Protein AF-A0A8H6ZXL5-F1 (afdb_monomer)

pLDDT: mean 72.84, std 19.52, range [31.47, 96.06]

Structure (mmCIF, N/CA/C/O backbone):
data_AF-A0A8H6ZXL5-F1
#
_entry.id   AF-A0A8H6ZXL5-F1
#
loop_
_atom_site.group_PDB
_atom_site.id
_atom_site.type_symbol
_atom_site.label_atom_id
_atom_site.label_alt_id
_atom_site.label_comp_id
_atom_site.label_asym_id
_atom_site.label_entity_id
_atom_site.label_seq_id
_atom_site.pdbx_PDB_ins_code
_atom_site.Cartn_x
_atom_site.Cartn_y
_atom_site.Cartn_z
_atom_site.occupancy
_atom_site.B_iso_or_equiv
_atom_site.auth_seq_id
_atom_site.auth_comp_id
_atom_site.auth_asym_id
_atom_site.auth_atom_id
_atom_site.pdbx_PDB_model_num
ATOM 1 N N . MET A 1 1 ? 54.890 25.785 -6.953 1.00 38.31 1 MET A N 1
ATOM 2 C CA . MET A 1 1 ? 54.583 27.233 -6.996 1.00 38.31 1 MET A CA 1
ATOM 3 C C . MET A 1 1 ? 53.398 27.441 -7.938 1.00 38.31 1 MET A C 1
ATOM 5 O O . MET A 1 1 ? 53.469 26.880 -9.020 1.00 38.31 1 MET A O 1
ATOM 9 N N . PRO A 1 2 ? 52.383 28.264 -7.634 1.00 56.03 2 PRO A N 1
ATOM 10 C CA . PRO A 1 2 ? 51.535 28.280 -6.444 1.00 56.03 2 PRO A CA 1
ATOM 11 C C . PRO A 1 2 ? 50.025 28.160 -6.773 1.00 56.03 2 PRO A C 1
ATOM 13 O O . PRO A 1 2 ? 49.570 28.415 -7.884 1.00 56.03 2 PRO A O 1
ATOM 16 N N . PHE A 1 3 ? 49.272 27.809 -5.730 1.00 49.06 3 PHE A N 1
ATOM 17 C CA . PHE A 1 3 ? 47.829 27.969 -5.541 1.00 49.06 3 PHE A CA 1
ATOM 18 C C . PHE A 1 3 ? 47.270 29.309 -6.043 1.00 49.06 3 PHE A C 1
ATOM 20 O O . PHE A 1 3 ? 47.844 30.352 -5.730 1.00 49.06 3 PHE A O 1
ATOM 27 N N . ARG A 1 4 ? 46.061 29.295 -6.627 1.00 57.34 4 ARG A N 1
ATOM 28 C CA . ARG A 1 4 ? 45.082 30.385 -6.461 1.00 57.34 4 ARG A CA 1
ATOM 29 C C . ARG A 1 4 ? 43.656 29.843 -6.360 1.00 57.34 4 ARG A C 1
ATOM 31 O O . ARG A 1 4 ? 43.057 29.426 -7.342 1.00 57.34 4 ARG A O 1
ATOM 38 N N . GLN A 1 5 ? 43.151 29.873 -5.131 1.00 53.84 5 GLN A N 1
ATOM 39 C CA . GLN A 1 5 ? 41.730 29.911 -4.805 1.00 53.84 5 GLN A CA 1
ATOM 40 C C . GLN A 1 5 ? 41.106 31.186 -5.383 1.00 53.84 5 GLN A C 1
ATOM 42 O O . GLN A 1 5 ? 41.742 32.242 -5.376 1.00 53.84 5 GLN A O 1
ATOM 47 N N . VAL A 1 6 ? 39.844 31.104 -5.797 1.00 61.59 6 VAL A N 1
ATOM 48 C CA . VAL A 1 6 ? 38.976 32.274 -5.948 1.00 61.59 6 VAL A CA 1
ATOM 49 C C . VAL A 1 6 ? 37.793 32.076 -5.011 1.00 61.59 6 VAL A C 1
ATOM 51 O O . VAL A 1 6 ? 36.913 31.256 -5.253 1.00 61.59 6 VAL A O 1
ATOM 54 N N . LEU A 1 7 ? 37.835 32.808 -3.902 1.00 50.62 7 LEU A N 1
ATOM 55 C CA . LEU A 1 7 ? 36.700 33.081 -3.033 1.00 50.62 7 LEU A CA 1
ATOM 56 C C . LEU A 1 7 ? 35.912 34.238 -3.649 1.00 50.62 7 LEU A C 1
ATOM 58 O O . LEU A 1 7 ? 36.504 35.276 -3.941 1.00 50.62 7 LEU A O 1
ATOM 62 N N . GLN A 1 8 ? 34.594 34.097 -3.771 1.00 56.28 8 GLN A N 1
ATOM 63 C CA . GLN A 1 8 ? 33.698 35.251 -3.772 1.00 56.28 8 GLN A CA 1
ATOM 64 C C . GLN A 1 8 ? 32.527 35.011 -2.819 1.00 56.28 8 GLN A C 1
ATOM 66 O O . GLN A 1 8 ? 31.609 34.234 -3.061 1.00 56.28 8 GLN A O 1
ATOM 71 N N . THR A 1 9 ? 32.651 35.709 -1.700 1.00 46.16 9 THR A N 1
ATOM 72 C CA . THR A 1 9 ? 31.644 36.171 -0.755 1.00 46.16 9 THR A CA 1
ATOM 73 C C . THR A 1 9 ? 30.684 37.145 -1.431 1.00 46.16 9 THR A C 1
ATOM 75 O O . THR A 1 9 ? 31.153 38.097 -2.048 1.00 46.16 9 THR A O 1
ATOM 78 N N . ILE A 1 10 ? 29.372 37.007 -1.204 1.00 59.38 10 ILE A N 1
ATOM 79 C CA . ILE A 1 10 ? 28.472 38.167 -1.110 1.00 59.38 10 ILE A CA 1
ATOM 80 C C . ILE A 1 10 ? 27.509 37.976 0.066 1.00 59.38 10 ILE A C 1
ATOM 82 O O . ILE A 1 10 ? 26.896 36.931 0.267 1.00 59.38 10 ILE A O 1
ATOM 86 N N . SER A 1 11 ? 27.468 39.044 0.846 1.00 47.69 11 SER A N 1
ATOM 87 C CA . SER A 1 11 ? 26.760 39.339 2.078 1.00 47.69 11 SER A CA 1
ATOM 88 C C . SER A 1 11 ? 25.237 39.476 1.923 1.00 47.69 11 SER A C 1
ATOM 90 O O . SER A 1 11 ? 24.763 40.090 0.976 1.00 47.69 11 SER A O 1
ATOM 92 N N . GLY A 1 12 ? 24.501 39.023 2.942 1.00 40.34 12 GLY A N 1
ATOM 93 C CA . GLY A 1 12 ? 23.778 39.911 3.868 1.00 40.34 12 GLY A CA 1
ATOM 94 C C . GLY A 1 12 ? 22.499 40.634 3.416 1.00 40.34 12 GLY A C 1
ATOM 95 O O . GLY A 1 12 ? 22.572 41.712 2.843 1.00 40.34 12 GLY A O 1
ATOM 96 N N . LEU A 1 13 ? 21.354 40.133 3.897 1.00 48.53 13 LEU A N 1
ATOM 97 C CA . LEU A 1 13 ? 20.137 40.863 4.313 1.00 48.53 13 LEU A CA 1
ATOM 98 C C . LEU A 1 13 ? 19.591 40.046 5.512 1.00 48.53 13 LEU A C 1
ATOM 100 O O . LEU A 1 13 ? 19.310 38.869 5.333 1.00 48.53 13 LEU A O 1
ATOM 104 N N . SER A 1 14 ? 19.677 40.420 6.794 1.00 45.41 14 SER A N 1
ATOM 105 C CA . SER A 1 14 ? 19.289 41.618 7.562 1.00 45.41 14 SER A CA 1
ATOM 106 C C . SER A 1 14 ? 17.777 41.743 7.835 1.00 45.41 14 SER A C 1
ATOM 108 O O . SER A 1 14 ? 17.039 42.112 6.929 1.00 45.41 14 SER A O 1
ATOM 110 N N . VAL A 1 15 ? 17.422 41.549 9.130 1.00 42.97 15 VAL A N 1
ATOM 111 C 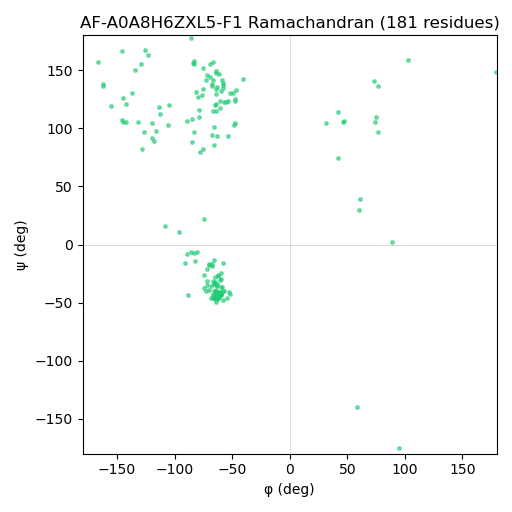CA . VAL A 1 15 ? 16.316 42.176 9.918 1.00 42.97 15 VAL A CA 1
ATOM 112 C C . VAL A 1 15 ? 14.898 41.636 9.629 1.00 42.97 15 VAL A C 1
ATOM 114 O O . VAL A 1 15 ? 14.537 41.463 8.479 1.00 42.97 15 VAL A O 1
ATOM 117 N N . SER A 1 16 ? 13.985 41.346 10.567 1.00 40.06 16 SER A N 1
ATOM 118 C CA . SER A 1 16 ? 13.886 41.381 12.042 1.00 40.06 16 SER A CA 1
ATOM 119 C C . SER A 1 16 ? 12.701 40.474 12.440 1.00 40.06 16 SER A C 1
ATOM 121 O O . SER A 1 16 ? 11.742 40.363 11.689 1.00 40.06 16 SER A O 1
ATOM 123 N N . ALA A 1 17 ? 12.811 39.662 13.493 1.00 44.50 17 ALA A N 1
ATOM 124 C CA . ALA A 1 17 ? 12.162 39.853 14.799 1.00 44.50 17 ALA A CA 1
ATOM 125 C C . ALA A 1 17 ? 10.669 40.233 14.767 1.00 44.50 17 ALA A C 1
ATOM 127 O O . ALA A 1 17 ? 10.346 41.403 14.619 1.00 44.50 17 ALA A O 1
ATOM 128 N N . GLU A 1 18 ? 9.798 39.275 15.099 1.00 44.22 18 GLU A N 1
ATOM 129 C CA . GLU A 1 18 ? 8.574 39.555 15.852 1.00 44.22 18 GLU A CA 1
ATOM 130 C C . GLU A 1 18 ? 8.259 38.390 16.798 1.00 44.22 18 GLU A C 1
ATOM 132 O O . GLU A 1 18 ? 8.259 37.211 16.449 1.00 44.22 18 GLU A O 1
ATOM 137 N N . LYS A 1 19 ? 8.108 38.776 18.059 1.00 46.97 19 LYS A N 1
ATOM 138 C CA . LYS A 1 19 ? 7.982 37.975 19.266 1.00 46.97 19 LYS A CA 1
ATOM 139 C C . LYS A 1 19 ? 6.573 38.227 19.775 1.00 46.97 19 LYS A C 1
ATOM 141 O O . LYS A 1 19 ? 6.289 39.359 20.144 1.00 46.97 19 LYS A O 1
ATOM 146 N N . CYS A 1 20 ? 5.734 37.200 19.859 1.00 31.47 20 CYS A N 1
ATOM 147 C CA . CYS A 1 20 ? 4.466 37.284 20.579 1.00 31.47 20 CYS A CA 1
ATOM 148 C C . CYS A 1 20 ? 4.133 35.947 21.249 1.00 31.47 20 CYS A C 1
ATOM 150 O O . CYS A 1 20 ? 3.741 34.978 20.611 1.00 31.47 20 CYS A O 1
ATOM 152 N N . ALA A 1 21 ? 4.279 35.942 22.566 1.00 41.59 21 ALA A N 1
ATOM 153 C CA . ALA A 1 21 ? 3.528 35.147 23.530 1.00 41.59 21 ALA A CA 1
ATOM 154 C C . ALA A 1 21 ? 3.395 36.033 24.786 1.00 41.59 21 ALA A C 1
ATOM 156 O O . ALA A 1 21 ? 4.211 36.952 24.936 1.00 41.59 21 ALA A O 1
ATOM 157 N N . PRO A 1 22 ? 2.533 35.732 25.771 1.00 61.41 22 PRO A N 1
ATOM 158 C CA . PRO A 1 22 ? 1.207 35.101 25.758 1.00 61.41 22 PRO A CA 1
ATOM 159 C C . PRO A 1 22 ? 0.154 35.989 26.488 1.00 61.41 22 PRO A C 1
ATOM 161 O O . PRO A 1 22 ? 0.513 36.935 27.185 1.00 61.41 22 PRO A O 1
ATOM 164 N N . SER A 1 23 ? -1.147 35.708 26.355 1.00 39.62 23 SER A N 1
ATOM 165 C CA . SER A 1 23 ? -2.248 36.229 27.212 1.00 39.62 23 SER A CA 1
ATOM 166 C C . SER A 1 23 ? -3.582 35.668 26.705 1.00 39.62 23 SER A C 1
ATOM 168 O O . SER A 1 23 ? -3.721 35.511 25.500 1.00 39.62 23 SER A O 1
ATOM 170 N N . ASN A 1 24 ? -4.640 35.398 27.465 1.00 46.41 24 ASN A N 1
ATOM 171 C CA . ASN A 1 24 ? -4.913 35.284 28.895 1.00 46.41 24 ASN A CA 1
ATOM 172 C C . ASN A 1 24 ? -6.246 34.513 28.985 1.00 46.41 24 ASN A C 1
ATOM 174 O O . ASN A 1 24 ? -7.167 34.774 28.216 1.00 46.41 24 ASN A O 1
ATOM 178 N N . GLU A 1 25 ? -6.308 33.553 29.900 1.00 40.59 25 GLU A N 1
ATOM 179 C CA . GLU A 1 25 ? -7.358 33.413 30.915 1.00 40.59 25 GLU A CA 1
ATOM 180 C C . GLU A 1 25 ? -8.784 33.898 30.565 1.00 40.59 25 GLU A C 1
ATOM 182 O O . GLU A 1 25 ? -9.104 35.082 30.651 1.00 40.59 25 GLU A O 1
ATOM 187 N N . ALA A 1 26 ? -9.684 32.948 30.295 1.00 43.75 26 ALA A N 1
ATOM 188 C CA . ALA A 1 26 ? -11.124 33.143 30.447 1.00 43.75 26 ALA A CA 1
ATOM 189 C C . ALA A 1 26 ? -11.656 32.131 31.470 1.00 43.75 26 ALA A C 1
ATOM 191 O O . ALA A 1 26 ? -12.009 30.995 31.155 1.00 43.75 26 ALA A O 1
ATOM 192 N N . ARG A 1 27 ? -11.663 32.589 32.725 1.00 45.81 27 ARG A N 1
ATOM 193 C CA . ARG A 1 27 ? -12.505 32.102 33.820 1.00 45.81 27 ARG A CA 1
ATOM 194 C C . ARG A 1 27 ? -13.967 32.083 33.378 1.00 45.81 27 ARG A C 1
ATOM 196 O O . ARG A 1 27 ? -14.472 33.116 32.958 1.00 45.81 27 ARG A O 1
ATOM 203 N N . ASN A 1 28 ? -14.656 30.970 33.599 1.00 52.84 28 ASN A N 1
ATOM 204 C CA . ASN A 1 28 ? -16.100 30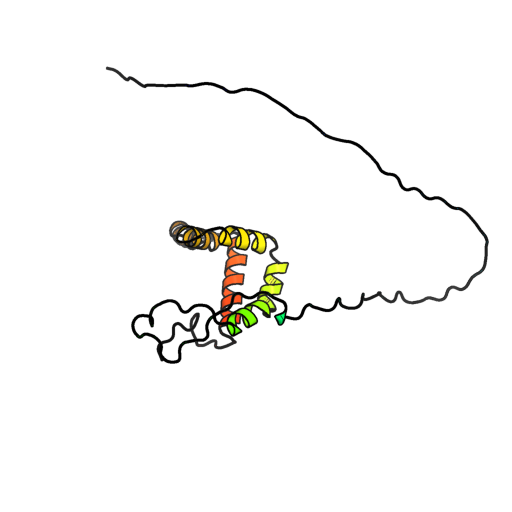.969 33.827 1.00 52.84 28 ASN A CA 1
ATOM 205 C C . ASN A 1 28 ? -16.378 30.177 35.111 1.00 52.84 28 ASN A C 1
ATOM 207 O O . ASN A 1 28 ? -16.691 28.991 35.082 1.00 52.84 28 ASN A O 1
ATOM 211 N N . GLU A 1 29 ? -16.224 30.862 36.245 1.00 42.47 29 GLU A N 1
ATOM 212 C CA . GLU A 1 29 ? -16.896 30.521 37.498 1.00 42.47 29 GLU A CA 1
ATOM 213 C C . GLU A 1 29 ? -18.339 31.035 37.404 1.00 42.47 29 GLU A C 1
ATOM 215 O O . GLU A 1 29 ? -18.568 32.242 37.324 1.00 42.47 29 GLU A O 1
ATOM 220 N N . ILE A 1 30 ? -19.322 30.133 37.428 1.00 49.59 30 ILE A N 1
ATOM 221 C CA . ILE A 1 30 ? -20.695 30.478 37.809 1.00 49.59 30 ILE A CA 1
ATOM 222 C C . ILE A 1 30 ? -21.008 29.698 39.077 1.00 49.59 30 ILE A C 1
ATOM 224 O O . ILE A 1 30 ? -21.370 28.524 39.056 1.00 49.59 30 ILE A O 1
ATOM 228 N N . THR A 1 31 ? -20.852 30.392 40.195 1.00 42.53 31 THR A N 1
ATOM 229 C CA . THR A 1 31 ? -21.354 30.006 41.507 1.00 42.53 31 THR A CA 1
ATOM 230 C C . THR A 1 31 ? -22.843 30.351 41.578 1.00 42.53 31 THR A C 1
ATOM 232 O O . THR A 1 31 ? -23.213 31.510 41.385 1.00 42.53 31 THR A O 1
ATOM 235 N N . ARG A 1 32 ? -23.711 29.393 41.929 1.00 51.66 32 ARG A N 1
ATOM 236 C CA . ARG A 1 32 ? -24.986 29.699 42.601 1.00 51.66 32 ARG A CA 1
ATOM 237 C C . ARG A 1 32 ? -25.301 28.632 43.651 1.00 51.66 32 ARG A C 1
ATOM 239 O O . ARG A 1 32 ? -25.367 27.448 43.347 1.00 51.66 32 ARG A O 1
ATOM 246 N N . LEU A 1 33 ? -25.432 29.111 44.884 1.00 46.03 33 LEU A N 1
ATOM 247 C CA . LEU A 1 33 ? -25.646 28.396 46.142 1.00 46.03 33 LEU A CA 1
ATOM 248 C C . LEU A 1 33 ? -27.128 28.050 46.407 1.00 46.03 33 LEU A C 1
ATOM 250 O O . LEU A 1 33 ? -28.013 28.770 45.947 1.00 46.03 33 LEU A O 1
ATOM 254 N N . GLU A 1 34 ? -27.295 27.028 47.265 1.00 46.53 34 GLU A N 1
ATOM 255 C CA . GLU A 1 34 ? -28.426 26.698 48.171 1.00 46.53 34 GLU A CA 1
ATOM 256 C C . GLU A 1 34 ? -29.730 26.140 47.542 1.00 46.53 34 GLU A C 1
ATOM 258 O O . GLU A 1 34 ? -30.168 26.591 46.496 1.00 46.53 34 GLU A O 1
ATOM 263 N N . SER A 1 35 ? -30.441 25.153 48.117 1.00 36.38 35 SER A N 1
ATOM 264 C CA . SER A 1 35 ? -30.653 24.867 49.545 1.00 36.38 35 SER A CA 1
ATOM 265 C C . SER A 1 35 ? -31.262 23.464 49.822 1.00 36.38 35 SER A C 1
ATOM 267 O O . SER A 1 35 ? -31.991 22.933 48.991 1.00 36.38 35 SER A O 1
ATOM 269 N N . ALA A 1 36 ? -31.028 22.973 51.051 1.00 37.97 36 ALA A N 1
ATOM 270 C CA . ALA A 1 36 ? -31.897 22.149 51.924 1.00 37.97 36 ALA A CA 1
ATOM 271 C C . ALA A 1 36 ? -32.126 20.621 51.702 1.00 37.97 36 ALA A C 1
ATOM 273 O O . ALA A 1 36 ? -33.035 20.179 51.015 1.00 37.97 36 ALA A O 1
ATOM 274 N N . ALA A 1 37 ? -31.339 19.835 52.454 1.00 37.34 37 ALA A N 1
ATOM 275 C CA . ALA A 1 37 ? -31.722 18.858 53.500 1.00 37.34 37 ALA A CA 1
ATOM 276 C C . ALA A 1 37 ? -32.858 17.802 53.315 1.00 37.34 37 ALA A C 1
ATOM 278 O O . ALA A 1 37 ? -34.021 18.078 53.590 1.00 37.34 37 ALA A O 1
ATOM 279 N N . GLY A 1 38 ? -32.423 16.535 53.143 1.00 38.88 38 GLY A N 1
ATOM 280 C CA . GLY A 1 38 ? -32.824 15.334 53.926 1.00 38.88 38 GLY A CA 1
ATOM 281 C C . GLY A 1 38 ? -33.831 14.335 53.302 1.00 38.88 38 GLY A C 1
ATOM 282 O O . GLY A 1 38 ? -34.646 14.749 52.487 1.00 38.88 38 GLY A O 1
ATOM 283 N N . PRO A 1 39 ? -33.909 13.051 53.747 1.00 50.59 39 PRO A N 1
ATOM 284 C CA . PRO A 1 39 ? -32.875 12.139 54.270 1.00 50.59 39 PRO A CA 1
ATOM 285 C C . PRO A 1 39 ? -32.853 10.725 53.597 1.00 50.59 39 PRO A C 1
ATOM 287 O O . PRO A 1 39 ? -33.861 10.212 53.131 1.00 50.59 39 PRO A O 1
ATOM 290 N N . SER A 1 40 ? -31.681 10.072 53.640 1.00 44.19 40 SER A N 1
ATOM 291 C CA . SER A 1 40 ? -31.411 8.611 53.686 1.00 44.19 40 SER A CA 1
ATOM 292 C C . SER A 1 40 ? -32.210 7.604 52.827 1.00 44.19 40 SER A C 1
ATOM 294 O O . SER A 1 40 ? -33.325 7.218 53.173 1.00 44.19 40 SER A O 1
ATOM 296 N N . THR A 1 41 ? -31.527 6.959 51.871 1.00 43.25 41 THR A N 1
ATOM 297 C CA . THR A 1 41 ? -31.652 5.505 51.609 1.00 43.25 41 THR A CA 1
ATOM 298 C C . THR A 1 41 ? -30.361 4.987 50.946 1.00 43.25 41 THR A C 1
ATOM 300 O O . THR A 1 41 ? -30.018 5.477 49.872 1.00 43.25 41 THR A O 1
ATOM 303 N N . PRO A 1 42 ? -29.606 4.031 51.527 1.00 49.66 42 PRO A N 1
ATOM 304 C CA . PRO A 1 42 ? -28.482 3.409 50.834 1.00 49.66 42 PRO A CA 1
ATOM 305 C C . PRO A 1 42 ? -29.012 2.253 49.981 1.00 49.66 42 PRO A C 1
ATOM 307 O O . PRO A 1 42 ? -29.098 1.119 50.445 1.00 49.66 42 PRO A O 1
ATOM 310 N N . SER A 1 43 ? -29.404 2.542 48.740 1.00 38.84 43 SER A N 1
ATOM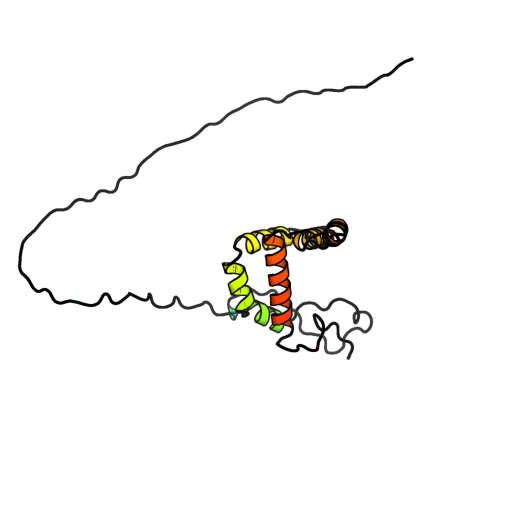 311 C CA . SER A 1 43 ? -29.686 1.499 47.752 1.00 38.84 43 SER A CA 1
ATOM 312 C C . SER A 1 43 ? -28.538 1.461 46.758 1.00 38.84 43 SER A C 1
ATOM 314 O O . SER A 1 43 ? -28.421 2.333 45.897 1.00 38.84 43 SER A O 1
ATOM 316 N N . ALA A 1 44 ? -27.677 0.457 46.929 1.00 51.69 44 ALA A N 1
ATOM 317 C CA . ALA A 1 44 ? -26.673 0.052 45.961 1.00 51.69 44 ALA A CA 1
ATOM 318 C C . ALA A 1 44 ? -27.339 -0.068 44.584 1.00 51.69 44 ALA A C 1
ATOM 320 O O . ALA A 1 44 ? -28.089 -1.006 44.327 1.00 51.69 44 ALA A O 1
ATOM 321 N N . THR A 1 45 ? -27.109 0.931 43.7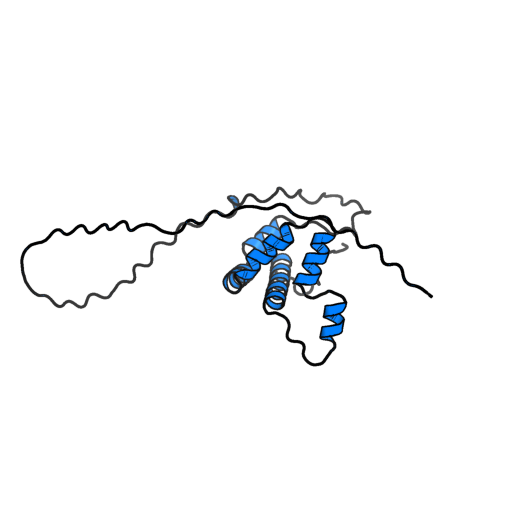40 1.00 40.56 45 THR A N 1
ATOM 322 C CA . THR A 1 45 ? -27.572 0.952 42.358 1.00 40.56 45 THR A CA 1
ATOM 323 C C . THR A 1 45 ? -26.317 0.871 41.523 1.00 40.56 45 THR A C 1
ATOM 325 O O . THR A 1 45 ? -25.445 1.733 41.605 1.00 40.56 45 THR A O 1
ATOM 328 N N . GLN A 1 46 ? -26.206 -0.262 40.846 1.00 44.78 46 GLN A N 1
ATOM 329 C CA . GLN A 1 46 ? -25.139 -0.615 39.934 1.00 44.78 46 GLN A CA 1
ATOM 330 C C . GLN A 1 46 ? -24.928 0.532 38.943 1.00 44.78 46 GLN A C 1
ATOM 332 O O . GLN A 1 46 ? -25.885 1.055 38.375 1.00 44.78 46 GLN A O 1
ATOM 337 N N . GLU A 1 47 ? -23.673 0.937 38.785 1.00 47.31 47 GLU A N 1
ATOM 338 C CA . GLU A 1 47 ? -23.236 1.834 37.726 1.00 47.31 47 GLU A CA 1
ATOM 339 C C . GLU A 1 47 ? -23.478 1.109 36.396 1.00 47.31 47 GLU A C 1
ATOM 341 O O . GLU A 1 47 ? -22.676 0.283 35.964 1.00 47.31 47 GLU A O 1
ATOM 346 N N . GLU A 1 48 ? -24.637 1.349 35.779 1.00 53.59 48 GLU A N 1
ATOM 347 C CA . GLU A 1 48 ? -24.847 1.032 34.372 1.00 53.59 48 GLU A CA 1
ATOM 348 C C . GLU A 1 48 ? -23.927 1.949 33.567 1.00 53.59 48 GLU A C 1
ATOM 350 O O . GLU A 1 48 ? -24.167 3.1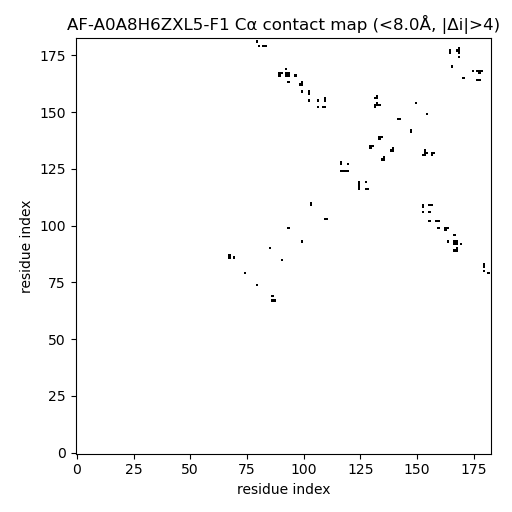46 33.391 1.00 53.59 48 GLU A O 1
ATOM 355 N N . GLU A 1 49 ? -22.818 1.359 33.137 1.00 58.19 49 GLU A N 1
ATOM 356 C CA . GLU A 1 49 ? -21.935 1.856 32.099 1.00 58.19 49 GLU A CA 1
ATOM 357 C C . GLU A 1 49 ? -22.790 2.280 30.896 1.00 58.19 49 GLU A C 1
ATOM 359 O O . GLU A 1 49 ? -23.353 1.462 30.170 1.00 58.19 49 GLU A O 1
ATOM 364 N N . ASN A 1 50 ? -22.942 3.593 30.733 1.00 51.41 50 ASN A N 1
ATOM 365 C CA . ASN A 1 50 ? -23.623 4.222 29.612 1.00 51.41 50 ASN A CA 1
ATOM 366 C C . ASN A 1 50 ? -22.806 3.944 28.341 1.00 51.41 50 ASN A C 1
ATOM 368 O O . ASN A 1 50 ? -21.923 4.719 27.965 1.00 51.41 50 ASN A O 1
ATOM 372 N N . VAL A 1 51 ? -23.059 2.794 27.713 1.00 59.94 51 VAL A N 1
ATOM 373 C CA . VAL A 1 51 ? -22.562 2.474 26.377 1.00 59.94 51 VAL A CA 1
ATOM 374 C C . VAL A 1 51 ? -23.285 3.415 25.425 1.00 59.94 51 VAL A C 1
ATOM 376 O O . VAL A 1 51 ? -24.410 3.152 25.011 1.00 59.94 51 VAL A O 1
ATOM 379 N N . ALA A 1 52 ? -22.651 4.548 25.130 1.00 66.12 52 ALA A N 1
ATOM 380 C CA . ALA A 1 52 ? -23.135 5.498 24.144 1.00 66.12 52 ALA A CA 1
ATOM 381 C C . ALA A 1 52 ? -23.527 4.747 22.862 1.00 66.12 52 ALA A C 1
ATOM 383 O O . ALA A 1 52 ? -22.705 4.016 22.299 1.00 66.12 52 ALA A O 1
ATOM 384 N N . ASP A 1 53 ? -24.779 4.922 22.428 1.00 69.00 53 ASP A N 1
ATOM 385 C CA . ASP A 1 53 ? -25.312 4.285 21.226 1.00 69.00 53 ASP A CA 1
ATOM 386 C C . ASP A 1 53 ? -24.319 4.431 20.063 1.00 69.00 53 ASP A C 1
ATOM 388 O O . ASP A 1 53 ? -23.790 5.531 19.831 1.00 69.00 53 ASP A O 1
ATOM 392 N N . PRO A 1 54 ? -24.024 3.346 19.319 1.00 74.88 54 PRO A N 1
ATOM 393 C CA . PRO A 1 54 ? -23.014 3.392 18.279 1.00 74.88 54 PRO A CA 1
ATOM 394 C C . PRO A 1 54 ? -23.428 4.424 17.233 1.00 74.88 54 PRO A C 1
ATOM 396 O O . PRO A 1 54 ? -24.455 4.287 16.565 1.00 74.88 54 PRO A O 1
ATOM 399 N N . LYS A 1 55 ? -22.604 5.468 17.082 1.00 79.94 55 LYS A N 1
ATOM 400 C CA . LYS A 1 55 ? -22.770 6.483 16.040 1.00 79.94 55 LYS A CA 1
ATOM 401 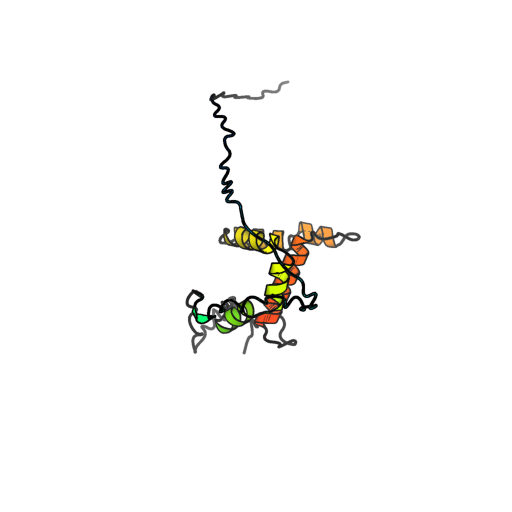C C . LYS A 1 55 ? -23.001 5.768 14.702 1.00 79.94 55 LYS A C 1
ATOM 403 O O . LYS A 1 55 ? -22.152 4.956 14.322 1.00 79.94 55 LYS A O 1
ATOM 408 N N . PRO A 1 56 ? -24.096 6.060 13.976 1.00 81.56 56 PRO A N 1
ATOM 409 C CA . PRO A 1 56 ? -24.401 5.359 12.740 1.00 81.56 56 PRO A CA 1
ATOM 410 C C . PRO A 1 56 ? -23.228 5.507 11.770 1.00 81.56 56 PRO A C 1
ATOM 412 O O . PRO A 1 56 ? -22.776 6.618 11.470 1.00 81.56 56 PRO A O 1
ATOM 415 N N . LEU A 1 57 ? -22.693 4.367 11.332 1.00 82.94 57 LEU A N 1
ATOM 416 C CA . LEU A 1 57 ? -21.582 4.331 10.393 1.00 82.94 57 LEU A CA 1
ATOM 417 C C . LEU A 1 57 ? -22.048 4.880 9.046 1.00 82.94 57 LEU A C 1
ATOM 419 O O . LEU A 1 57 ? -23.172 4.636 8.604 1.00 82.94 57 LEU A O 1
ATOM 423 N N . ARG A 1 58 ? -21.170 5.629 8.376 1.00 84.00 58 ARG A N 1
ATOM 424 C CA . ARG A 1 58 ? -21.447 6.080 7.013 1.00 84.00 58 ARG A CA 1
ATOM 425 C C . ARG A 1 58 ? -21.453 4.856 6.089 1.00 84.00 58 ARG A C 1
ATOM 427 O O . ARG A 1 58 ? -20.564 4.013 6.224 1.00 84.00 58 ARG A O 1
ATOM 434 N N . PRO A 1 59 ? -22.412 4.743 5.156 1.00 82.38 59 PRO A N 1
ATOM 435 C CA . PRO A 1 59 ? -22.428 3.634 4.212 1.00 82.38 59 PRO A CA 1
ATOM 436 C C . PRO A 1 59 ? -21.184 3.687 3.316 1.00 82.38 59 PRO A C 1
ATOM 438 O O . PRO A 1 59 ? -20.707 4.775 2.979 1.00 82.38 59 PRO A O 1
ATOM 441 N N . LEU A 1 60 ? -20.677 2.523 2.899 1.00 69.06 60 LEU A N 1
ATOM 442 C CA . LEU A 1 60 ? -19.485 2.423 2.042 1.00 69.06 60 LEU A CA 1
ATOM 443 C C . LEU A 1 60 ? -19.668 3.149 0.699 1.00 69.06 60 LEU A C 1
ATOM 445 O O . LEU A 1 60 ? -18.719 3.727 0.183 1.00 69.06 60 LEU A O 1
ATOM 449 N N . THR A 1 61 ? -20.904 3.222 0.196 1.00 72.50 61 THR A N 1
ATOM 450 C CA . THR A 1 61 ? -21.281 3.968 -1.018 1.00 72.50 61 THR A CA 1
ATOM 451 C C . THR A 1 61 ? -21.116 5.485 -0.895 1.00 72.50 61 THR A C 1
ATOM 453 O O . THR A 1 61 ? -21.167 6.187 -1.898 1.00 72.50 61 THR A O 1
ATOM 456 N N . SER A 1 62 ? -20.927 6.015 0.320 1.00 78.06 62 SER A N 1
ATOM 457 C CA . SER A 1 62 ? -20.664 7.445 0.533 1.00 78.06 62 SER A CA 1
ATOM 458 C C . SER A 1 62 ? -19.196 7.842 0.351 1.00 78.06 62 SER A C 1
ATOM 460 O O . SER A 1 62 ? -18.882 9.033 0.397 1.00 78.06 62 SER A O 1
ATOM 462 N N . LEU A 1 63 ? -18.295 6.873 0.169 1.00 75.19 63 LEU A N 1
ATOM 463 C CA . LEU A 1 63 ? -16.902 7.133 -0.180 1.00 75.19 63 LEU A CA 1
ATOM 464 C C . LEU A 1 63 ? -16.814 7.510 -1.663 1.00 75.19 63 LEU A C 1
ATOM 466 O O . LEU A 1 63 ? -17.325 6.805 -2.528 1.00 75.19 63 LEU A O 1
ATOM 470 N N . ASN A 1 64 ? -16.160 8.636 -1.949 1.00 77.44 64 ASN A N 1
ATOM 471 C CA . ASN A 1 64 ? -15.900 9.088 -3.313 1.00 77.44 64 ASN A CA 1
ATOM 472 C C . ASN A 1 64 ? -14.725 8.293 -3.895 1.00 77.44 64 ASN A C 1
ATOM 474 O O . ASN A 1 64 ? -13.581 8.752 -3.865 1.00 77.44 64 ASN A O 1
ATOM 478 N N . TRP A 1 65 ? -15.000 7.075 -4.352 1.00 74.44 65 TRP A N 1
ATOM 479 C CA . TRP A 1 65 ? -14.021 6.281 -5.081 1.00 74.44 65 TRP A CA 1
ATOM 480 C C . TRP A 1 65 ? -13.879 6.834 -6.504 1.00 74.44 65 TRP A C 1
ATOM 482 O O . TRP A 1 65 ? -14.896 7.115 -7.144 1.00 74.44 65 TRP A O 1
ATOM 492 N N . PRO A 1 66 ? -12.649 7.019 -7.019 1.00 74.75 66 PRO A N 1
ATOM 493 C CA . PRO A 1 66 ? -12.471 7.368 -8.421 1.00 74.75 66 PRO A CA 1
ATOM 494 C C . PRO A 1 66 ? -13.113 6.281 -9.289 1.00 74.75 66 PRO A C 1
ATOM 496 O O . PRO A 1 66 ? -12.981 5.093 -9.002 1.00 74.75 66 PRO A O 1
ATOM 499 N N . TYR A 1 67 ? -13.826 6.689 -10.338 1.00 79.69 67 TYR A N 1
ATOM 500 C CA . TYR A 1 67 ? -14.421 5.746 -11.279 1.00 79.69 67 TYR A CA 1
ATOM 501 C C . TYR A 1 67 ? -13.322 4.899 -11.934 1.00 79.69 67 TYR A C 1
ATOM 503 O O . TYR A 1 67 ? -12.399 5.447 -12.543 1.00 79.69 67 TYR A O 1
ATOM 511 N N . VAL A 1 68 ? -13.438 3.576 -11.810 1.00 76.00 68 VAL A N 1
ATOM 512 C CA . VAL A 1 68 ? -12.565 2.599 -12.466 1.00 76.00 68 VAL A CA 1
ATOM 513 C C . VAL A 1 68 ? -13.351 1.989 -13.628 1.00 76.00 68 VAL A C 1
ATOM 515 O O . VAL A 1 68 ? -14.417 1.422 -13.381 1.00 76.00 68 VAL A O 1
ATOM 518 N N . PRO A 1 69 ? -12.882 2.122 -14.882 1.00 79.62 69 PRO A N 1
ATOM 519 C CA . PRO A 1 69 ? -13.518 1.472 -16.021 1.00 79.62 69 PRO A CA 1
ATOM 520 C C . PRO A 1 69 ? -13.571 -0.045 -15.835 1.00 79.62 69 PRO A C 1
ATOM 522 O O . PRO A 1 69 ? -12.596 -0.649 -15.392 1.00 79.62 69 PRO A O 1
ATOM 525 N N . GLU A 1 70 ? -14.693 -0.653 -16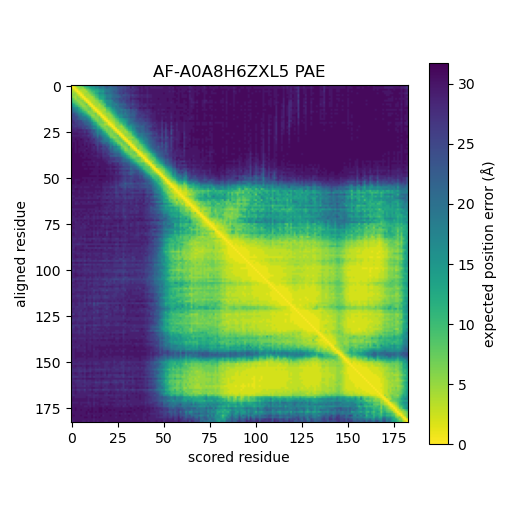.211 1.00 77.81 70 GLU A N 1
ATOM 526 C CA . GLU A 1 70 ? -14.822 -2.110 -16.255 1.00 77.81 70 GLU A CA 1
ATOM 527 C C . GLU A 1 70 ? -13.870 -2.704 -17.306 1.00 77.81 70 GLU A C 1
ATOM 529 O O . GLU A 1 70 ? -13.556 -2.063 -18.317 1.00 77.81 70 GLU A O 1
ATOM 534 N N . GLU A 1 71 ? -13.391 -3.928 -17.068 1.00 73.38 71 GLU A N 1
ATOM 535 C CA . GLU A 1 71 ? -12.466 -4.602 -17.982 1.00 73.38 71 GLU A CA 1
ATOM 536 C C . GLU A 1 71 ? -13.094 -4.777 -19.370 1.00 73.38 71 GLU A C 1
ATOM 538 O O . GLU A 1 71 ? -14.230 -5.230 -19.524 1.00 73.38 71 GLU A O 1
ATOM 543 N N . SER A 1 72 ? -12.345 -4.412 -20.414 1.00 72.81 72 SER A N 1
ATOM 544 C CA . SER A 1 72 ? -12.794 -4.608 -21.789 1.00 72.81 72 SER A CA 1
ATOM 545 C C . SER A 1 72 ? -12.933 -6.099 -22.082 1.00 72.81 72 SER A C 1
ATOM 547 O O . SER A 1 72 ? -11.969 -6.844 -21.924 1.00 72.81 72 SER A O 1
ATOM 549 N N . ALA A 1 73 ? -14.081 -6.511 -22.623 1.00 78.94 73 ALA A N 1
ATOM 550 C CA . ALA A 1 73 ? -14.341 -7.902 -23.013 1.00 78.94 73 ALA A CA 1
ATOM 551 C C . ALA A 1 73 ? -13.342 -8.474 -24.045 1.00 78.94 73 ALA A C 1
ATOM 553 O O . ALA A 1 73 ? -13.280 -9.684 -24.232 1.00 78.94 73 ALA A O 1
ATOM 554 N N . TYR A 1 74 ? -12.573 -7.612 -24.718 1.00 80.44 74 TYR A N 1
ATOM 555 C CA . TYR A 1 74 ? -11.452 -7.978 -25.581 1.00 80.44 74 TYR A CA 1
ATOM 556 C C . TYR A 1 74 ? -10.200 -7.210 -25.140 1.00 80.44 74 TYR A C 1
ATOM 558 O O . TYR A 1 74 ? -10.045 -6.048 -25.527 1.00 80.44 74 TYR A O 1
ATOM 566 N N . PRO A 1 75 ? -9.322 -7.814 -24.319 1.00 76.75 75 PRO A N 1
ATOM 567 C CA . PRO A 1 75 ? -8.065 -7.186 -23.942 1.00 76.75 75 PRO A CA 1
ATOM 568 C C . PRO A 1 75 ? -7.138 -7.077 -25.158 1.00 76.75 75 PRO A C 1
ATOM 570 O O . PRO A 1 75 ? -7.029 -7.996 -25.971 1.00 76.75 75 PRO A O 1
ATOM 573 N N . ASP A 1 76 ? -6.466 -5.935 -25.285 1.00 82.12 76 ASP A N 1
ATOM 574 C CA . ASP A 1 76 ? -5.438 -5.721 -26.303 1.00 82.12 76 ASP A CA 1
ATOM 575 C C . ASP A 1 76 ? -4.255 -6.667 -26.022 1.00 82.12 76 ASP A C 1
ATOM 577 O O . ASP A 1 76 ? -3.659 -6.567 -24.944 1.00 82.12 76 ASP A O 1
ATOM 581 N N . PRO A 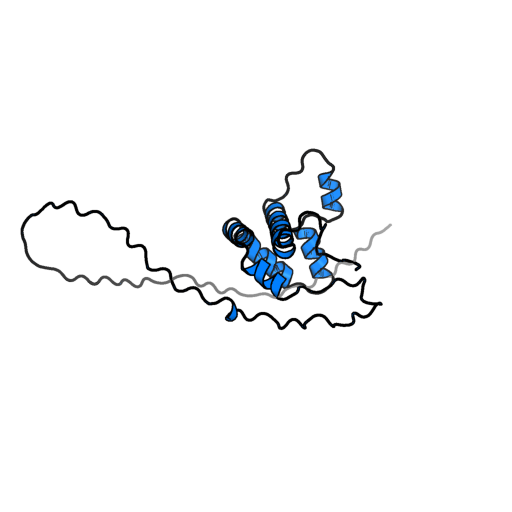1 77 ? -3.888 -7.579 -26.945 1.00 82.88 77 PRO A N 1
ATOM 582 C CA . PRO A 1 77 ? -2.832 -8.560 -26.704 1.00 82.88 77 PRO A CA 1
ATOM 583 C C . PRO A 1 77 ? -1.477 -7.913 -26.404 1.00 82.88 77 PRO A C 1
ATOM 585 O O . PRO A 1 77 ? -0.656 -8.535 -25.738 1.00 82.88 77 PRO A O 1
ATOM 588 N N . LEU A 1 78 ? -1.241 -6.675 -26.856 1.00 81.06 78 LEU A N 1
ATOM 589 C CA . LEU A 1 78 ? -0.000 -5.953 -26.569 1.00 81.06 78 LEU A CA 1
ATOM 590 C C . LEU A 1 78 ? 0.066 -5.441 -25.122 1.00 81.06 78 LEU A C 1
ATOM 592 O O . LEU A 1 78 ? 1.152 -5.276 -24.583 1.00 81.06 78 LEU A O 1
ATOM 596 N N . LYS A 1 79 ? -1.088 -5.211 -24.491 1.00 79.12 79 LYS A N 1
ATOM 597 C CA . LYS A 1 79 ? -1.198 -4.711 -23.109 1.00 79.12 79 LYS A CA 1
ATOM 598 C C . LYS A 1 79 ? -1.393 -5.832 -22.095 1.00 79.12 79 LYS A C 1
ATOM 600 O O . LYS A 1 79 ? -1.727 -5.576 -20.944 1.00 79.12 79 LYS A O 1
ATOM 605 N N . ARG A 1 80 ? -1.224 -7.081 -22.531 1.00 74.44 80 ARG A N 1
ATOM 606 C CA . ARG A 1 80 ? -1.351 -8.269 -21.687 1.00 74.44 80 ARG A CA 1
ATOM 607 C C . ARG A 1 80 ? -0.298 -8.296 -20.577 1.00 74.44 80 ARG A C 1
ATOM 609 O O . ARG A 1 80 ? -0.617 -8.710 -19.471 1.00 74.44 80 ARG A O 1
ATOM 616 N N . ASP A 1 81 ? 0.906 -7.814 -20.879 1.00 75.75 81 ASP A N 1
ATOM 617 C CA . ASP A 1 81 ? 2.037 -7.782 -19.945 1.00 75.75 81 ASP A CA 1
ATOM 618 C C . ASP A 1 81 ? 2.088 -6.495 -19.096 1.00 75.75 81 ASP A C 1
ATOM 620 O O . ASP A 1 81 ? 2.896 -6.395 -18.171 1.00 75.75 81 ASP A O 1
ATOM 624 N N . ASP A 1 82 ? 1.244 -5.498 -19.395 1.00 79.50 82 ASP A N 1
ATOM 625 C CA . ASP A 1 82 ? 1.181 -4.264 -18.613 1.00 79.50 82 ASP A CA 1
ATOM 626 C C . ASP A 1 82 ? 0.522 -4.529 -17.253 1.00 79.50 82 ASP A C 1
ATOM 628 O O . ASP A 1 82 ? -0.426 -5.317 -17.149 1.00 79.50 82 ASP A O 1
ATOM 632 N N . PRO A 1 83 ? 0.954 -3.836 -16.186 1.00 75.38 83 PRO A N 1
ATOM 633 C CA . PRO A 1 83 ? 0.330 -4.013 -14.896 1.00 75.38 83 PRO A CA 1
ATOM 634 C C . PRO A 1 83 ? -1.137 -3.548 -14.919 1.00 75.38 83 PRO A C 1
ATOM 636 O O . PRO A 1 83 ? -1.424 -2.359 -15.076 1.00 75.38 83 PRO A O 1
ATOM 639 N N . LYS A 1 84 ? -2.071 -4.491 -14.726 1.00 79.00 84 LYS A N 1
ATOM 640 C CA . LYS A 1 84 ? -3.510 -4.227 -14.600 1.00 79.00 84 LYS A CA 1
ATOM 641 C C . LYS A 1 84 ? -3.794 -3.266 -13.429 1.00 79.00 84 LYS A C 1
ATOM 643 O O . LYS A 1 84 ? -3.246 -3.449 -12.337 1.00 79.00 84 LYS A O 1
ATOM 648 N N . PRO A 1 85 ? -4.648 -2.245 -13.625 1.00 82.69 85 PRO A N 1
ATOM 649 C CA . PRO A 1 85 ? -5.076 -1.373 -12.538 1.00 82.69 85 PRO A CA 1
ATOM 650 C C . PRO A 1 85 ? -5.939 -2.142 -11.528 1.00 82.69 85 PRO A C 1
ATOM 652 O O . PRO A 1 85 ? -6.554 -3.153 -11.860 1.00 82.69 85 PRO A O 1
ATOM 655 N N . LEU A 1 86 ? -6.011 -1.638 -10.294 1.00 82.00 86 LEU A N 1
ATOM 656 C CA . LEU A 1 86 ? -6.883 -2.213 -9.271 1.00 82.00 86 LEU A CA 1
ATOM 657 C C . LEU A 1 86 ? -8.357 -2.089 -9.677 1.00 82.00 86 LEU A C 1
ATOM 659 O O . LEU A 1 86 ? -8.813 -1.016 -10.073 1.00 82.00 86 LEU A O 1
ATOM 663 N N . GLN A 1 87 ? -9.099 -3.181 -9.516 1.00 84.12 87 GLN A N 1
ATOM 664 C CA . GLN A 1 87 ? -10.531 -3.265 -9.790 1.00 84.12 87 GLN A CA 1
ATOM 665 C C . GLN A 1 87 ? -11.365 -2.762 -8.604 1.00 84.12 87 GLN A C 1
ATOM 667 O O . GLN A 1 87 ? -10.933 -2.811 -7.449 1.00 84.12 87 GLN A O 1
ATOM 672 N N . LEU A 1 88 ? -12.603 -2.331 -8.862 1.00 84.25 88 LEU A N 1
ATOM 673 C CA . LEU A 1 88 ? -13.513 -1.834 -7.818 1.00 84.25 88 LEU A CA 1
ATOM 674 C C . LEU A 1 88 ? -13.717 -2.838 -6.660 1.00 84.25 88 LEU A C 1
ATOM 676 O O . LEU A 1 88 ? -13.542 -2.430 -5.509 1.00 84.25 88 LEU A O 1
ATOM 680 N N . PRO A 1 89 ? -13.960 -4.145 -6.901 1.00 84.75 89 PRO A N 1
ATOM 681 C CA . PRO A 1 89 ? -14.078 -5.125 -5.817 1.00 84.75 89 PRO A CA 1
ATOM 682 C C . PRO A 1 89 ? -12.811 -5.239 -4.956 1.00 84.75 89 PRO A C 1
ATOM 684 O O . PRO A 1 89 ? -12.885 -5.513 -3.761 1.00 84.75 89 PRO A O 1
ATOM 687 N N . GLN A 1 90 ? -11.633 -4.997 -5.541 1.00 86.38 90 GLN A N 1
ATOM 688 C CA . GLN A 1 90 ? -10.360 -5.033 -4.819 1.00 86.38 90 GLN A CA 1
ATOM 689 C C . GLN A 1 90 ? -10.215 -3.810 -3.907 1.00 86.38 90 GLN A C 1
ATOM 691 O O . GLN A 1 90 ? -9.795 -3.947 -2.758 1.00 86.38 90 GLN A O 1
ATOM 696 N N . TYR A 1 91 ? -10.628 -2.625 -4.369 1.00 87.12 91 TYR A N 1
ATOM 697 C CA . TYR A 1 91 ? -10.719 -1.442 -3.509 1.00 87.12 91 TYR A CA 1
ATOM 698 C C . TYR A 1 91 ? -11.683 -1.661 -2.338 1.00 87.12 91 TYR A C 1
ATOM 700 O O . TYR A 1 91 ? -11.355 -1.308 -1.202 1.00 87.12 91 TYR A O 1
ATOM 708 N N . GLU A 1 92 ? -12.836 -2.289 -2.579 1.00 87.44 92 GLU A N 1
ATOM 709 C CA . GLU A 1 92 ? -13.792 -2.634 -1.521 1.00 87.44 92 GLU A CA 1
ATOM 710 C C . GLU A 1 92 ? -13.205 -3.632 -0.514 1.00 87.44 92 GLU A C 1
ATOM 712 O O . GLU A 1 92 ? -13.359 -3.450 0.699 1.00 87.44 92 GLU A O 1
ATOM 717 N N . ALA A 1 93 ? -12.478 -4.647 -0.985 1.00 89.12 93 ALA A N 1
ATOM 718 C CA . ALA A 1 93 ? -11.808 -5.618 -0.122 1.00 89.12 93 ALA A CA 1
ATOM 719 C C . ALA A 1 93 ? -10.748 -4.950 0.772 1.00 89.12 93 ALA A C 1
ATOM 721 O O . ALA A 1 93 ? -10.699 -5.194 1.981 1.00 89.12 93 ALA A O 1
ATOM 722 N N . ILE A 1 94 ? -9.952 -4.035 0.210 1.00 90.12 94 ILE A N 1
ATOM 723 C CA . ILE A 1 94 ? -8.971 -3.247 0.969 1.00 90.12 94 ILE A CA 1
ATOM 724 C C . ILE A 1 94 ? -9.682 -2.372 2.013 1.00 90.12 94 ILE A C 1
ATOM 726 O O . ILE A 1 94 ? -9.287 -2.349 3.179 1.00 90.12 94 ILE A O 1
ATOM 730 N N . ALA A 1 95 ? -10.758 -1.682 1.624 1.00 88.94 95 ALA A N 1
ATOM 731 C CA . ALA A 1 95 ? -11.499 -0.783 2.509 1.00 88.94 95 ALA A CA 1
ATOM 732 C C . ALA A 1 95 ? -12.226 -1.512 3.654 1.00 88.94 95 ALA A C 1
ATOM 734 O O . ALA A 1 95 ? -12.381 -0.958 4.747 1.00 88.94 95 ALA A O 1
ATOM 735 N N . THR A 1 96 ? -12.673 -2.750 3.426 1.00 90.44 96 THR A N 1
ATOM 736 C CA . THR A 1 96 ? -13.415 -3.549 4.416 1.00 90.44 96 THR A CA 1
ATOM 737 C C . THR A 1 96 ? -12.518 -4.424 5.297 1.00 90.44 96 THR A C 1
ATOM 739 O O . THR A 1 96 ? -12.947 -4.842 6.382 1.00 90.44 96 THR A O 1
ATOM 742 N N . SER A 1 97 ? -11.256 -4.636 4.908 1.00 93.19 97 SER A N 1
ATOM 743 C CA . SER A 1 97 ? -10.297 -5.464 5.644 1.00 93.19 97 SER A CA 1
ATOM 744 C C . SER A 1 97 ? -10.154 -5.041 7.113 1.00 93.19 97 SER A C 1
ATOM 746 O O . SER A 1 97 ? -9.846 -3.895 7.456 1.00 93.19 97 SER A O 1
ATOM 748 N N . SER A 1 98 ? -10.384 -5.985 8.029 1.00 93.81 98 SER A N 1
ATOM 749 C CA . SER A 1 98 ? -10.170 -5.769 9.464 1.00 93.81 98 SER A CA 1
ATOM 750 C C . SER A 1 98 ? -8.688 -5.702 9.827 1.00 93.81 98 SER A C 1
ATOM 752 O O . SER A 1 98 ? -8.331 -4.998 10.765 1.00 93.81 98 SER A O 1
ATOM 754 N N . GLN A 1 99 ? -7.829 -6.422 9.101 1.00 93.75 99 GLN A N 1
ATOM 755 C CA . GLN A 1 99 ? -6.390 -6.469 9.372 1.00 93.75 99 GLN A CA 1
ATOM 756 C C . GLN A 1 99 ? -5.733 -5.121 9.067 1.00 93.75 99 GLN A C 1
ATOM 758 O O . GLN A 1 99 ? -5.027 -4.580 9.912 1.00 93.75 99 GLN A O 1
ATOM 763 N N . ILE A 1 100 ? -6.063 -4.527 7.917 1.00 94.69 100 ILE A N 1
ATOM 764 C CA . ILE A 1 100 ? -5.577 -3.195 7.532 1.00 94.69 100 ILE A CA 1
ATOM 765 C C . ILE A 1 100 ? -6.027 -2.143 8.554 1.00 94.69 100 ILE A C 1
ATOM 767 O O . ILE A 1 100 ? -5.232 -1.310 8.986 1.00 94.69 100 ILE A O 1
ATOM 771 N N . ARG A 1 101 ? -7.289 -2.205 9.004 1.00 94.06 101 ARG A N 1
ATOM 772 C CA . ARG A 1 101 ? -7.802 -1.290 10.037 1.00 94.06 101 ARG A CA 1
ATOM 773 C C . ARG A 1 101 ? -7.054 -1.411 11.365 1.00 94.06 101 ARG A C 1
ATOM 775 O O . ARG A 1 101 ? -6.787 -0.380 11.971 1.00 94.06 101 ARG A O 1
ATOM 782 N N . LYS A 1 102 ? -6.708 -2.627 11.802 1.00 95.31 102 LYS A N 1
ATOM 783 C CA . LYS A 1 102 ? -5.915 -2.854 13.024 1.00 95.31 102 LYS A CA 1
ATOM 784 C C . LYS A 1 102 ? -4.510 -2.265 12.899 1.00 95.31 102 LYS A C 1
ATOM 786 O O . LYS A 1 102 ? -4.137 -1.451 13.735 1.00 95.31 102 LYS A O 1
ATOM 791 N N . LEU A 1 103 ? -3.806 -2.555 11.804 1.00 95.25 103 LEU A N 1
ATOM 792 C CA . LEU A 1 103 ? -2.459 -2.023 11.556 1.00 95.25 103 LEU A CA 1
ATOM 793 C C . LEU A 1 103 ? -2.424 -0.486 11.545 1.00 95.25 103 LEU A C 1
ATOM 795 O O . LEU A 1 103 ? -1.523 0.122 12.112 1.00 95.25 103 LEU A O 1
ATOM 799 N N . LEU A 1 104 ? -3.435 0.161 10.955 1.00 93.94 104 LEU A N 1
ATOM 800 C CA . LEU A 1 104 ? -3.548 1.628 10.935 1.00 93.94 104 LEU A CA 1
ATOM 801 C C . LEU A 1 104 ? -3.881 2.254 12.302 1.00 93.94 104 LEU A C 1
ATOM 803 O O . LEU A 1 104 ? -3.774 3.477 12.446 1.00 93.94 104 LEU A O 1
ATOM 807 N N . ILE A 1 105 ? -4.359 1.461 13.263 1.00 95.00 105 ILE A N 1
ATOM 808 C CA . ILE A 1 105 ? -4.587 1.880 14.654 1.00 95.00 105 ILE A CA 1
ATOM 809 C C . ILE A 1 105 ? -3.314 1.657 15.474 1.00 95.00 105 ILE A C 1
ATOM 811 O O . ILE A 1 105 ? -2.935 2.538 16.240 1.00 95.00 105 ILE A O 1
ATOM 815 N N . GLU A 1 106 ? -2.659 0.512 15.286 1.00 96.06 106 GLU A N 1
ATOM 816 C CA . GLU A 1 106 ? -1.417 0.134 15.970 1.00 96.06 106 GLU A CA 1
ATOM 817 C C . GLU A 1 106 ? -0.254 1.067 15.599 1.00 96.06 106 GLU A C 1
ATOM 819 O O . GLU A 1 106 ? 0.499 1.486 16.476 1.00 96.06 106 GLU A O 1
ATOM 824 N N . HIS A 1 107 ? -0.158 1.471 14.328 1.00 95.31 107 HIS A N 1
ATOM 825 C CA . HIS A 1 107 ? 0.921 2.321 13.822 1.00 95.31 107 HIS A CA 1
ATOM 826 C C . HIS A 1 107 ? 0.383 3.667 13.297 1.00 95.31 107 HIS A C 1
ATOM 828 O O . HIS A 1 107 ? 0.084 3.799 12.105 1.00 95.31 107 HIS A O 1
ATOM 834 N N . PRO A 1 108 ? 0.271 4.715 14.138 1.00 93.06 108 PRO A N 1
ATOM 835 C CA . PRO A 1 108 ? -0.268 6.011 13.713 1.00 93.06 108 PRO A CA 1
ATOM 836 C C . PRO A 1 108 ? 0.612 6.720 12.667 1.00 93.06 108 PRO A C 1
ATOM 838 O O . PRO A 1 108 ? 0.078 7.363 11.759 1.00 93.06 108 PRO A O 1
ATOM 841 N N . ASN A 1 109 ? 1.937 6.535 12.734 1.00 92.56 109 ASN A N 1
ATOM 842 C CA . ASN A 1 109 ? 2.912 7.113 11.797 1.00 92.56 109 ASN A CA 1
ATOM 843 C C . ASN A 1 109 ? 2.706 6.626 10.355 1.00 92.56 109 ASN A C 1
ATOM 845 O O . ASN A 1 109 ? 3.025 7.334 9.398 1.00 92.56 109 ASN A O 1
ATOM 849 N N . LEU A 1 110 ? 2.119 5.438 10.185 1.00 94.25 110 LEU A N 1
ATOM 850 C CA . LEU A 1 110 ? 1.879 4.822 8.884 1.00 94.25 110 LEU A CA 1
ATOM 851 C C . LEU A 1 110 ? 0.999 5.711 7.996 1.00 94.25 110 LEU A C 1
ATOM 853 O O . LEU A 1 110 ? 1.238 5.832 6.797 1.00 94.25 110 LEU A O 1
ATOM 857 N N . LYS A 1 111 ? 0.016 6.404 8.584 1.00 93.38 111 LYS A N 1
ATOM 858 C CA . LYS A 1 111 ? -0.849 7.337 7.845 1.00 93.38 111 LYS A CA 1
ATOM 859 C C . LYS A 1 111 ? -0.052 8.507 7.276 1.00 93.38 111 LYS A C 1
ATOM 861 O O . LYS A 1 111 ? -0.235 8.864 6.116 1.00 93.38 111 LYS A O 1
ATOM 866 N N . GLU A 1 112 ? 0.841 9.086 8.073 1.00 93.81 112 GLU A N 1
ATOM 867 C CA . GLU A 1 112 ? 1.681 10.207 7.644 1.00 93.81 112 GLU A CA 1
ATOM 868 C C . GLU A 1 112 ? 2.658 9.784 6.545 1.00 93.81 112 GLU A C 1
ATOM 870 O O . GLU A 1 112 ? 2.832 10.509 5.565 1.00 93.81 112 GLU A O 1
ATOM 875 N N . GLN A 1 113 ? 3.231 8.584 6.660 1.00 94.25 113 GLN A N 1
ATOM 876 C CA . GLN A 1 113 ? 4.120 8.017 5.646 1.00 94.25 113 GLN A CA 1
ATOM 877 C C . GLN A 1 113 ? 3.403 7.759 4.323 1.00 94.25 113 GLN A C 1
ATOM 879 O O . GLN A 1 113 ? 3.908 8.153 3.272 1.00 94.25 113 GLN A O 1
ATOM 884 N N . LEU A 1 114 ? 2.208 7.165 4.358 1.00 94.19 114 LEU A N 1
ATOM 885 C CA . LEU A 1 114 ? 1.401 6.948 3.155 1.00 94.19 114 LEU A CA 1
ATOM 886 C C . LEU A 1 114 ? 1.047 8.278 2.477 1.00 94.19 114 LEU A C 1
ATOM 888 O O . LEU A 1 114 ? 1.171 8.392 1.259 1.00 94.19 114 LEU A O 1
ATOM 892 N N . ILE A 1 115 ? 0.690 9.307 3.255 1.00 94.44 115 ILE A N 1
ATOM 893 C CA . ILE A 1 115 ? 0.440 10.660 2.734 1.00 94.44 115 ILE A CA 1
ATOM 894 C C . ILE A 1 115 ? 1.715 11.271 2.137 1.00 94.44 115 ILE A C 1
ATOM 896 O O . ILE A 1 115 ? 1.654 11.933 1.102 1.00 94.44 115 ILE A O 1
ATOM 900 N N . ALA A 1 116 ? 2.874 11.084 2.772 1.00 95.12 116 ALA A N 1
ATOM 901 C CA . ALA A 1 116 ? 4.147 11.584 2.259 1.00 95.12 116 ALA A CA 1
ATOM 902 C C . ALA A 1 116 ? 4.516 10.919 0.925 1.00 95.12 116 ALA A C 1
ATOM 904 O O . ALA A 1 116 ? 4.881 11.616 -0.020 1.00 95.12 116 ALA A O 1
ATOM 905 N N . ILE A 1 117 ? 4.348 9.599 0.822 1.00 95.25 117 ILE A N 1
ATOM 906 C CA . ILE A 1 117 ? 4.574 8.840 -0.413 1.00 95.25 117 ILE A CA 1
ATOM 907 C C . ILE A 1 117 ? 3.601 9.289 -1.510 1.00 95.25 117 ILE A C 1
ATOM 909 O O . ILE A 1 117 ? 4.016 9.491 -2.652 1.00 95.25 117 ILE A O 1
ATOM 913 N N . ASP A 1 118 ? 2.326 9.499 -1.173 1.00 93.50 118 ASP A N 1
ATOM 914 C CA . ASP A 1 118 ? 1.301 9.915 -2.135 1.00 93.50 118 ASP A CA 1
ATOM 915 C C . ASP A 1 118 ? 1.507 11.336 -2.681 1.00 93.50 118 ASP A C 1
ATOM 917 O O . ASP A 1 118 ? 0.977 11.679 -3.733 1.00 93.50 118 ASP A O 1
ATOM 921 N N . LYS A 1 119 ? 2.329 12.173 -2.038 1.00 95.56 119 LYS A N 1
ATOM 922 C CA . LYS A 1 119 ? 2.711 13.481 -2.601 1.00 95.56 119 LYS A CA 1
ATOM 923 C C . LYS A 1 119 ? 3.670 13.362 -3.787 1.00 95.56 119 LYS A C 1
ATOM 925 O O . LYS A 1 119 ? 3.758 14.296 -4.583 1.00 95.56 119 LYS A O 1
ATOM 930 N N . HIS A 1 120 ? 4.376 12.242 -3.926 1.00 95.25 120 HIS A N 1
ATOM 931 C CA . HIS A 1 120 ? 5.301 12.019 -5.033 1.00 95.25 120 HIS A CA 1
ATOM 932 C C . HIS A 1 120 ? 4.571 11.521 -6.294 1.00 95.25 120 HIS A C 1
ATOM 934 O O . HIS A 1 120 ? 3.482 10.938 -6.245 1.00 95.25 120 HIS A O 1
ATOM 940 N N . ARG A 1 121 ? 5.167 11.765 -7.465 1.00 92.81 121 ARG A N 1
ATOM 941 C CA . ARG A 1 121 ? 4.655 11.340 -8.779 1.00 92.81 121 ARG A CA 1
ATOM 942 C C . ARG A 1 121 ? 5.796 10.739 -9.600 1.00 92.81 121 ARG A C 1
ATOM 944 O O . ARG A 1 121 ? 6.944 11.139 -9.439 1.00 92.81 121 ARG A O 1
ATOM 951 N N . GLY A 1 122 ? 5.472 9.790 -10.479 1.00 92.19 122 GLY A N 1
ATOM 952 C CA . GLY A 1 122 ? 6.449 9.144 -11.360 1.00 92.19 122 GLY A CA 1
ATOM 953 C C . GLY A 1 122 ? 7.593 8.450 -10.595 1.00 92.19 122 GLY A C 1
ATOM 954 O O . GLY A 1 122 ? 7.329 7.847 -9.552 1.00 92.19 122 GLY A O 1
ATOM 955 N N . PRO A 1 123 ? 8.850 8.544 -11.067 1.00 93.50 123 PRO A N 1
ATOM 956 C CA . PRO A 1 123 ? 9.973 7.774 -10.519 1.00 93.50 123 PRO A CA 1
ATOM 957 C C . PRO A 1 123 ? 10.310 8.133 -9.064 1.00 93.50 123 PRO A C 1
ATOM 959 O O . PRO A 1 123 ? 10.759 7.281 -8.299 1.00 93.50 123 PRO A O 1
ATOM 962 N N . ASP A 1 124 ? 10.034 9.368 -8.633 1.00 94.12 124 ASP A N 1
ATOM 963 C CA . ASP A 1 124 ? 10.263 9.789 -7.246 1.00 94.12 124 ASP A CA 1
ATOM 964 C C . ASP A 1 124 ? 9.391 9.001 -6.265 1.00 94.12 124 ASP A C 1
ATOM 966 O O . ASP A 1 124 ? 9.813 8.700 -5.146 1.00 94.12 124 ASP A O 1
ATOM 970 N N . ARG A 1 125 ? 8.175 8.632 -6.692 1.00 95.19 125 ARG A N 1
ATOM 971 C CA . ARG A 1 125 ? 7.263 7.811 -5.890 1.00 95.19 125 ARG A CA 1
ATOM 972 C C . ARG A 1 125 ? 7.821 6.407 -5.710 1.00 95.19 125 ARG A C 1
ATOM 974 O O . ARG A 1 125 ? 7.772 5.873 -4.606 1.00 95.19 125 ARG A O 1
ATOM 981 N N . GLU A 1 126 ? 8.367 5.825 -6.771 1.00 93.00 126 GLU A N 1
ATOM 982 C CA . GLU A 1 126 ? 8.990 4.501 -6.726 1.00 93.00 126 GLU A CA 1
ATOM 983 C C . GLU A 1 126 ? 10.208 4.503 -5.802 1.00 93.00 126 GLU A C 1
ATOM 985 O O . GLU A 1 126 ? 10.332 3.629 -4.946 1.00 93.00 126 GLU A O 1
ATOM 990 N N . TYR A 1 127 ? 11.058 5.527 -5.890 1.00 94.00 127 TYR A N 1
ATOM 991 C CA . TYR A 1 127 ? 12.201 5.668 -4.990 1.00 94.00 127 TYR A CA 1
ATOM 992 C C . TYR A 1 127 ? 11.775 5.866 -3.526 1.00 94.00 127 TYR A C 1
ATOM 994 O O . TYR A 1 127 ? 12.362 5.273 -2.616 1.00 94.00 127 TYR A O 1
ATOM 1002 N N . ALA A 1 128 ? 10.735 6.669 -3.277 1.00 94.69 128 ALA A N 1
ATOM 1003 C CA . ALA A 1 128 ? 10.175 6.848 -1.939 1.00 94.69 128 ALA A CA 1
ATOM 1004 C C . ALA A 1 128 ? 9.639 5.525 -1.367 1.00 94.69 128 ALA A C 1
ATOM 1006 O O . ALA A 1 128 ? 9.943 5.198 -0.221 1.00 94.69 128 ALA A O 1
ATOM 1007 N N . LEU A 1 129 ? 8.920 4.740 -2.177 1.00 94.00 129 LEU A N 1
ATOM 1008 C CA . LEU A 1 129 ? 8.431 3.409 -1.805 1.00 94.00 129 LEU A CA 1
ATOM 1009 C C . LEU A 1 129 ? 9.579 2.443 -1.505 1.00 94.00 129 LEU A C 1
ATOM 1011 O O . LEU A 1 129 ? 9.555 1.770 -0.477 1.00 94.00 129 LEU A O 1
ATOM 1015 N N . GLN A 1 130 ? 10.605 2.404 -2.357 1.00 93.38 130 GLN A N 1
ATOM 1016 C CA . GLN A 1 130 ? 11.759 1.526 -2.156 1.00 93.38 130 GLN A CA 1
ATOM 1017 C C . GLN A 1 130 ? 12.483 1.825 -0.842 1.00 93.38 130 GLN A C 1
ATOM 1019 O O . GLN A 1 130 ? 12.842 0.903 -0.108 1.00 93.38 130 GLN A O 1
ATOM 1024 N N . ARG A 1 131 ? 12.664 3.113 -0.521 1.00 92.69 131 ARG 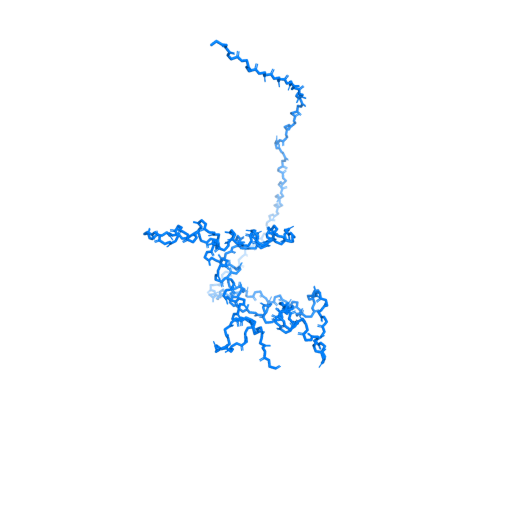A N 1
ATOM 1025 C CA . ARG A 1 131 ? 13.251 3.534 0.757 1.00 92.69 131 ARG A CA 1
ATOM 1026 C C . ARG A 1 131 ? 12.358 3.198 1.943 1.00 92.69 131 ARG A C 1
ATOM 1028 O O . ARG A 1 131 ? 12.858 2.687 2.936 1.00 92.69 131 ARG A O 1
ATOM 1035 N N . ALA A 1 132 ? 11.058 3.458 1.840 1.00 92.75 132 ALA A N 1
ATOM 1036 C CA . ALA A 1 132 ? 10.119 3.199 2.927 1.00 92.75 132 ALA A CA 1
ATOM 1037 C C . ALA A 1 132 ? 9.979 1.695 3.234 1.00 92.75 132 ALA A C 1
ATOM 1039 O O . ALA A 1 132 ? 9.826 1.314 4.388 1.00 92.75 132 ALA A O 1
ATOM 1040 N N . LEU A 1 133 ? 10.097 0.831 2.221 1.00 92.00 133 LEU A N 1
ATOM 1041 C CA . LEU A 1 133 ? 10.077 -0.630 2.377 1.00 92.00 133 LEU A CA 1
ATOM 1042 C C . LEU A 1 133 ? 11.455 -1.234 2.711 1.00 92.00 133 LEU A C 1
ATOM 1044 O O . LEU A 1 133 ? 11.556 -2.436 2.984 1.00 92.00 133 LEU A O 1
ATOM 1048 N N . GLY A 1 134 ? 12.522 -0.431 2.690 1.00 89.44 134 GLY A N 1
ATOM 1049 C CA . GLY A 1 134 ? 13.891 -0.898 2.913 1.00 89.44 134 GLY A CA 1
ATOM 1050 C C . GLY A 1 134 ? 14.347 -1.923 1.870 1.00 89.44 134 GLY A C 1
ATOM 1051 O O . GLY A 1 134 ? 14.970 -2.925 2.226 1.00 89.44 134 GLY A O 1
ATOM 1052 N N . VAL A 1 135 ? 13.966 -1.718 0.604 1.00 89.12 135 VAL A N 1
ATOM 1053 C CA . VAL A 1 135 ? 14.322 -2.580 -0.544 1.00 89.12 135 VAL A CA 1
ATOM 1054 C C . VAL A 1 135 ? 15.336 -1.911 -1.476 1.00 89.12 135 VAL A C 1
ATOM 1056 O O . VAL A 1 135 ? 15.518 -2.329 -2.619 1.00 89.12 135 VAL A O 1
ATOM 1059 N N . THR A 1 136 ? 16.013 -0.855 -1.017 1.00 88.50 136 THR A N 1
ATOM 1060 C CA . THR A 1 136 ? 17.121 -0.283 -1.786 1.00 88.50 136 THR A CA 1
ATOM 1061 C C . THR A 1 136 ? 18.315 -1.238 -1.796 1.00 88.50 136 THR A C 1
ATOM 1063 O O . THR A 1 136 ? 18.492 -2.040 -0.879 1.00 88.50 136 THR A O 1
ATOM 1066 N N . ARG A 1 137 ? 19.181 -1.141 -2.814 1.00 84.44 137 ARG A N 1
ATOM 1067 C CA . ARG A 1 137 ? 20.384 -1.991 -2.919 1.00 84.44 137 ARG A CA 1
ATOM 1068 C C . ARG A 1 137 ? 21.235 -1.953 -1.645 1.00 84.44 137 ARG A C 1
ATOM 1070 O O . ARG A 1 137 ? 21.660 -2.998 -1.169 1.00 84.44 137 ARG A O 1
ATOM 1077 N N . THR A 1 138 ? 21.394 -0.770 -1.050 1.00 83.81 138 THR A N 1
ATOM 1078 C CA . THR A 1 138 ? 22.138 -0.584 0.202 1.00 83.81 138 THR A CA 1
ATOM 1079 C C . THR A 1 138 ? 21.478 -1.263 1.400 1.00 83.81 138 THR A C 1
ATOM 1081 O O . THR A 1 138 ? 22.176 -1.750 2.287 1.00 83.81 138 THR A O 1
ATOM 1084 N N . ASP A 1 139 ? 20.145 -1.315 1.439 1.00 82.56 139 ASP A N 1
ATOM 1085 C CA . ASP A 1 139 ? 19.415 -1.978 2.523 1.00 82.56 139 ASP A CA 1
ATOM 1086 C C . ASP A 1 139 ? 19.490 -3.501 2.393 1.00 82.56 139 ASP A C 1
ATOM 1088 O O . ASP A 1 139 ? 19.635 -4.193 3.399 1.00 82.56 139 ASP A O 1
ATOM 1092 N N . ILE A 1 140 ? 19.446 -4.018 1.162 1.00 82.69 140 ILE A N 1
ATOM 1093 C CA . ILE A 1 140 ? 19.582 -5.452 0.869 1.00 82.69 140 ILE A CA 1
ATOM 1094 C C . ILE A 1 140 ? 20.986 -5.939 1.240 1.00 82.69 140 ILE A C 1
ATOM 1096 O O . ILE A 1 140 ? 21.124 -6.957 1.912 1.00 82.69 140 ILE A O 1
ATOM 1100 N N . GLU A 1 141 ? 22.028 -5.197 0.855 1.00 82.06 141 GLU A N 1
ATOM 1101 C CA . GLU A 1 141 ? 23.415 -5.504 1.232 1.00 82.06 141 GLU A CA 1
ATOM 1102 C C . GLU A 1 141 ? 23.602 -5.477 2.755 1.00 82.06 141 GLU A C 1
ATOM 1104 O O . GLU A 1 141 ? 24.242 -6.362 3.324 1.00 82.06 141 GLU A O 1
ATOM 1109 N N . ARG A 1 142 ? 22.989 -4.503 3.440 1.00 78.00 142 ARG A N 1
ATOM 1110 C CA . ARG A 1 142 ? 23.014 -4.407 4.904 1.00 78.00 142 ARG A CA 1
ATOM 1111 C C . ARG A 1 142 ? 22.313 -5.601 5.568 1.00 78.00 142 ARG A C 1
ATOM 1113 O O . ARG A 1 142 ? 22.820 -6.115 6.561 1.00 78.00 142 ARG A O 1
ATOM 1120 N N . GLN A 1 143 ? 21.182 -6.055 5.030 1.00 71.69 143 GLN A N 1
ATOM 1121 C CA . GLN A 1 143 ? 20.413 -7.187 5.568 1.00 71.69 143 GLN A CA 1
ATOM 1122 C C . GLN A 1 143 ? 21.140 -8.540 5.449 1.00 71.69 143 GLN A C 1
ATOM 1124 O O . GLN A 1 143 ? 20.793 -9.468 6.171 1.00 71.69 143 GLN A O 1
ATOM 1129 N N . GLN A 1 144 ? 22.155 -8.661 4.587 1.00 73.81 144 GLN A N 1
ATOM 1130 C CA . GLN A 1 144 ? 22.976 -9.877 4.464 1.00 73.81 144 GLN A CA 1
ATOM 1131 C C . GLN A 1 144 ? 24.068 -9.996 5.550 1.00 73.81 144 GLN A C 1
ATOM 1133 O O . GLN A 1 144 ? 24.754 -11.016 5.620 1.00 73.81 144 GLN A O 1
ATOM 1138 N N . GLY A 1 145 ? 24.247 -8.969 6.392 1.00 68.88 145 GLY A N 1
ATOM 1139 C CA . GLY A 1 145 ? 25.152 -8.985 7.547 1.00 68.88 145 GLY A CA 1
ATOM 1140 C C . GLY A 1 145 ? 24.523 -9.574 8.824 1.00 68.88 145 GLY A C 1
ATOM 1141 O O . GLY A 1 145 ? 23.345 -9.929 8.831 1.00 68.88 145 GLY A O 1
ATOM 1142 N N . PRO A 1 146 ? 25.281 -9.679 9.934 1.00 63.94 146 PRO A N 1
ATOM 1143 C CA . PRO A 1 146 ? 24.771 -10.233 11.186 1.00 63.94 146 PRO A CA 1
ATOM 1144 C C . PRO A 1 146 ? 23.695 -9.311 11.788 1.00 63.94 146 PRO A C 1
ATOM 1146 O O . PRO A 1 146 ? 23.992 -8.179 12.157 1.00 63.94 146 PRO A O 1
ATOM 1149 N N . GLU A 1 147 ? 22.461 -9.818 11.850 1.00 64.81 147 GLU A N 1
ATOM 1150 C CA . GLU A 1 147 ? 21.283 -9.311 12.578 1.00 64.81 147 GLU A CA 1
ATOM 1151 C C . GLU A 1 147 ? 21.052 -7.789 12.525 1.00 64.81 147 GLU A C 1
ATOM 1153 O O . GLU A 1 147 ? 21.236 -7.052 13.494 1.00 64.81 147 GLU A O 1
ATOM 1158 N N . VAL A 1 148 ? 20.585 -7.304 11.375 1.00 68.31 148 VAL A N 1
ATOM 1159 C CA . VAL A 1 148 ? 20.154 -5.909 11.237 1.00 68.31 148 VAL A CA 1
ATOM 1160 C C . VAL A 1 148 ? 18.680 -5.801 11.599 1.00 68.31 148 VAL A C 1
ATOM 1162 O O . VAL A 1 148 ? 17.804 -6.194 10.830 1.00 68.31 148 VAL A O 1
ATOM 1165 N N . GLN A 1 149 ? 18.411 -5.236 12.776 1.00 75.25 149 GLN A N 1
ATOM 1166 C CA . GLN A 1 149 ? 17.063 -4.850 13.185 1.00 75.25 149 GLN A CA 1
ATOM 1167 C C . GLN A 1 149 ? 16.548 -3.757 12.241 1.00 75.25 149 GLN A C 1
ATOM 1169 O O . GLN A 1 149 ? 17.171 -2.703 12.086 1.00 75.25 149 GLN A O 1
ATOM 1174 N N . LEU A 1 150 ? 15.429 -4.030 11.569 1.00 81.12 150 LEU A N 1
ATOM 1175 C CA . LEU A 1 150 ? 14.776 -3.049 10.711 1.00 81.12 150 LEU A CA 1
ATOM 1176 C C . LEU A 1 150 ? 14.046 -2.001 11.561 1.00 81.12 150 LEU A C 1
ATOM 1178 O O . LEU A 1 150 ? 13.597 -2.318 12.664 1.00 81.12 150 LEU A O 1
ATOM 1182 N N . PRO A 1 151 ? 13.894 -0.763 11.057 1.00 88.31 151 PRO A N 1
ATOM 1183 C CA . PRO A 1 151 ? 13.065 0.233 11.722 1.00 88.31 151 PRO A CA 1
ATOM 1184 C C . PRO A 1 151 ? 11.631 -0.284 11.854 1.00 88.31 151 PRO A C 1
ATOM 1186 O O . PRO A 1 151 ? 11.109 -0.883 10.912 1.00 88.31 151 PRO A O 1
ATOM 1189 N N . GLU A 1 152 ? 10.981 0.003 12.981 1.00 91.00 152 GLU A N 1
ATOM 1190 C CA . GLU A 1 152 ? 9.584 -0.375 13.236 1.00 91.00 152 GLU A CA 1
ATOM 1191 C C . GLU A 1 152 ? 8.655 0.070 12.099 1.00 91.00 152 GLU A C 1
ATOM 1193 O O . GLU A 1 152 ? 7.848 -0.712 11.610 1.00 91.00 152 GLU A O 1
ATOM 1198 N N . ASP A 1 153 ? 8.855 1.288 11.598 1.00 90.19 153 ASP A N 1
ATOM 1199 C CA . ASP A 1 153 ? 8.115 1.852 10.471 1.00 90.19 153 ASP A CA 1
ATOM 1200 C C . ASP A 1 153 ? 8.201 0.996 9.193 1.00 90.19 153 ASP A C 1
ATOM 1202 O O . ASP A 1 153 ? 7.209 0.812 8.489 1.00 90.19 153 ASP A O 1
ATOM 1206 N N . VAL A 1 154 ? 9.381 0.437 8.897 1.00 92.19 154 VAL A N 1
ATOM 1207 C CA . VAL A 1 154 ? 9.590 -0.423 7.720 1.00 92.19 154 VAL A CA 1
ATOM 1208 C C . VAL A 1 154 ? 8.866 -1.752 7.911 1.00 92.19 154 VAL A C 1
ATOM 1210 O O . VAL A 1 154 ? 8.267 -2.272 6.970 1.00 92.19 154 VAL A O 1
ATOM 1213 N N . VAL A 1 155 ? 8.897 -2.297 9.129 1.00 92.94 155 VAL A N 1
ATOM 1214 C CA . VAL A 1 155 ? 8.176 -3.528 9.476 1.00 92.94 155 VAL A CA 1
ATOM 1215 C C . VAL A 1 155 ? 6.666 -3.307 9.375 1.00 92.94 155 VAL A C 1
ATOM 1217 O O . VAL A 1 155 ? 5.981 -4.110 8.745 1.00 92.94 155 VAL A O 1
ATOM 1220 N N . ALA A 1 156 ? 6.158 -2.193 9.902 1.00 94.12 156 ALA A N 1
ATOM 1221 C CA . ALA A 1 156 ? 4.750 -1.819 9.818 1.00 94.12 156 ALA A CA 1
ATOM 1222 C C . ALA A 1 156 ? 4.290 -1.639 8.363 1.00 94.12 156 ALA A C 1
ATOM 1224 O O . ALA A 1 156 ? 3.225 -2.128 7.979 1.00 94.12 156 ALA A O 1
ATOM 1225 N N . LEU A 1 157 ? 5.101 -0.985 7.524 1.00 94.56 157 LEU A N 1
ATOM 1226 C CA . LEU A 1 157 ? 4.782 -0.795 6.109 1.00 94.56 157 LEU A CA 1
ATOM 1227 C C . LEU A 1 157 ? 4.818 -2.114 5.321 1.00 94.56 157 LEU A C 1
ATOM 1229 O O . LEU A 1 157 ? 3.982 -2.317 4.439 1.00 94.56 157 LEU A O 1
ATOM 1233 N N . ARG A 1 158 ? 5.736 -3.030 5.652 1.00 92.62 158 ARG A N 1
ATOM 1234 C CA . ARG A 1 158 ? 5.757 -4.387 5.080 1.00 92.62 158 ARG A CA 1
ATOM 1235 C C . ARG A 1 158 ? 4.524 -5.187 5.493 1.00 92.62 158 ARG A C 1
ATOM 1237 O O . ARG A 1 158 ? 3.847 -5.726 4.625 1.00 92.62 158 ARG A O 1
ATOM 1244 N N . ALA A 1 159 ? 4.169 -5.170 6.777 1.00 93.81 159 ALA A N 1
ATOM 1245 C CA . ALA A 1 159 ? 2.959 -5.819 7.276 1.00 93.81 159 ALA A CA 1
ATOM 1246 C C . ALA A 1 159 ? 1.687 -5.253 6.618 1.00 93.81 159 ALA A C 1
ATOM 1248 O O . ALA A 1 159 ? 0.756 -5.998 6.310 1.00 93.81 159 ALA A O 1
ATOM 1249 N N . LEU A 1 160 ? 1.645 -3.940 6.351 1.00 94.88 160 LEU A N 1
ATOM 1250 C CA . LEU A 1 160 ? 0.563 -3.325 5.583 1.00 94.88 160 LEU A CA 1
ATOM 1251 C C . LEU A 1 160 ? 0.516 -3.862 4.149 1.00 94.88 160 LEU A C 1
ATOM 1253 O O . LEU A 1 160 ? -0.567 -4.192 3.671 1.00 94.88 160 LEU A O 1
ATOM 1257 N N . ALA A 1 161 ? 1.660 -3.938 3.465 1.00 92.50 161 ALA A N 1
ATOM 1258 C CA . ALA A 1 161 ? 1.731 -4.447 2.097 1.00 92.50 161 ALA A CA 1
ATOM 1259 C C . ALA A 1 161 ? 1.235 -5.900 2.010 1.00 92.50 161 ALA A C 1
ATOM 1261 O O . ALA A 1 161 ? 0.412 -6.212 1.151 1.00 92.50 161 ALA A O 1
ATOM 1262 N N . GLU A 1 162 ? 1.644 -6.747 2.955 1.00 91.56 162 GLU A N 1
ATOM 1263 C CA . GLU A 1 162 ? 1.163 -8.128 3.079 1.00 91.56 162 GLU A CA 1
ATOM 1264 C C . GLU A 1 162 ? -0.350 -8.181 3.342 1.00 91.56 162 GLU A C 1
ATOM 1266 O O . GLU A 1 162 ? -1.079 -8.930 2.695 1.00 91.56 162 GLU A O 1
ATOM 1271 N N . ALA A 1 163 ? -0.864 -7.347 4.251 1.00 93.12 163 ALA A N 1
ATOM 1272 C CA . ALA A 1 163 ? -2.297 -7.291 4.538 1.00 93.12 163 ALA A CA 1
ATOM 1273 C C . ALA A 1 163 ? -3.127 -6.821 3.327 1.00 93.12 163 ALA A C 1
ATOM 1275 O O . ALA A 1 163 ? -4.251 -7.290 3.131 1.00 93.12 163 ALA A O 1
ATOM 1276 N N . VAL A 1 164 ? -2.588 -5.904 2.516 1.00 92.12 164 VAL A N 1
ATOM 1277 C CA . VAL A 1 164 ? -3.203 -5.467 1.253 1.00 92.12 164 VAL A CA 1
ATOM 1278 C C . VAL A 1 164 ? -3.215 -6.608 0.245 1.00 92.12 164 VAL A C 1
ATOM 1280 O O . VAL A 1 164 ? -4.257 -6.866 -0.353 1.00 92.12 164 VAL A O 1
ATOM 1283 N N . GLU A 1 165 ? -2.105 -7.326 0.090 1.00 88.88 165 GLU A N 1
ATOM 1284 C CA . GLU A 1 165 ? -2.032 -8.484 -0.801 1.00 88.88 165 GLU A CA 1
ATOM 1285 C C . GLU A 1 165 ? -3.070 -9.551 -0.425 1.00 88.88 165 GLU A C 1
ATOM 1287 O O . GLU A 1 165 ? -3.838 -9.999 -1.278 1.00 88.88 165 GLU A O 1
ATOM 1292 N N . VAL A 1 166 ? -3.163 -9.898 0.862 1.00 89.50 166 VAL A N 1
ATOM 1293 C CA . VAL A 1 166 ? -4.153 -10.862 1.369 1.00 89.50 166 VAL A CA 1
ATOM 1294 C C . VAL A 1 166 ? -5.584 -10.399 1.087 1.00 89.50 166 VAL A C 1
ATOM 1296 O O . VAL A 1 166 ? -6.419 -11.207 0.671 1.00 89.50 166 VAL A O 1
ATOM 1299 N N . ALA A 1 167 ? -5.873 -9.109 1.283 1.00 89.50 167 ALA A N 1
ATOM 1300 C CA . ALA A 1 167 ? -7.196 -8.549 1.023 1.00 89.50 167 ALA A CA 1
ATOM 1301 C C . ALA A 1 167 ? -7.566 -8.620 -0.465 1.00 89.50 167 ALA A C 1
ATOM 1303 O O . ALA A 1 167 ? -8.678 -9.028 -0.799 1.00 89.50 167 ALA A O 1
ATOM 1304 N N . VAL A 1 168 ? -6.638 -8.270 -1.359 1.00 87.75 168 VAL A N 1
ATOM 1305 C CA . VAL A 1 168 ? -6.894 -8.252 -2.807 1.00 87.75 168 VAL A CA 1
ATOM 1306 C C . VAL A 1 168 ? -7.017 -9.661 -3.390 1.00 87.75 168 VAL A C 1
ATOM 1308 O O . VAL A 1 168 ? -7.837 -9.896 -4.276 1.00 87.75 168 VAL A O 1
ATOM 1311 N N . ARG A 1 169 ? -6.252 -10.617 -2.862 1.00 83.31 169 ARG A N 1
ATOM 1312 C CA . ARG A 1 169 ? -6.245 -12.021 -3.299 1.00 83.31 169 ARG A CA 1
ATOM 1313 C C . ARG A 1 169 ? -7.527 -12.781 -2.931 1.00 83.31 169 ARG A C 1
ATOM 1315 O O . ARG A 1 169 ? -7.785 -13.856 -3.471 1.00 83.31 169 ARG A O 1
ATOM 1322 N N . GLY A 1 170 ? -8.326 -12.266 -1.994 1.00 76.19 170 GLY A N 1
ATOM 1323 C CA . GLY A 1 170 ? -9.623 -12.853 -1.641 1.00 76.19 170 GLY A CA 1
ATOM 1324 C C . GLY A 1 170 ? -9.545 -14.301 -1.132 1.00 76.19 170 GLY A C 1
ATOM 1325 O O . GLY A 1 170 ? -10.477 -15.071 -1.340 1.00 76.19 170 GLY A O 1
ATOM 1326 N N . GLY A 1 171 ? -8.433 -14.695 -0.498 1.00 69.19 171 GLY A N 1
ATOM 1327 C CA . GLY A 1 171 ? -8.247 -16.036 0.080 1.00 69.19 171 GLY A CA 1
ATOM 1328 C C . GLY A 1 171 ? -7.668 -17.108 -0.856 1.00 69.19 171 GLY A C 1
ATOM 1329 O O . GLY A 1 171 ? -7.482 -18.242 -0.417 1.00 69.19 171 GLY A O 1
ATOM 1330 N N . LYS A 1 172 ? -7.329 -16.777 -2.109 1.00 71.75 172 LYS A N 1
ATOM 1331 C CA . LYS A 1 172 ? -6.662 -17.697 -3.051 1.00 71.75 172 LYS A CA 1
ATOM 1332 C C . LYS A 1 172 ? -5.174 -17.885 -2.717 1.00 71.75 172 LYS A C 1
ATOM 1334 O O . LYS A 1 172 ? -4.321 -17.228 -3.299 1.00 71.75 172 LYS A O 1
ATOM 1339 N N . GLN A 1 173 ? -4.838 -18.753 -1.764 1.00 65.62 173 GLN A N 1
ATOM 1340 C CA . GLN A 1 173 ? -3.454 -18.907 -1.272 1.00 65.62 173 GLN A CA 1
ATOM 1341 C C . GLN A 1 173 ? -2.449 -19.386 -2.339 1.00 65.62 173 GLN A C 1
ATOM 1343 O O . GLN A 1 173 ? -1.283 -19.006 -2.261 1.00 65.62 173 GLN A O 1
ATOM 1348 N N . ASP A 1 174 ? -2.910 -20.120 -3.356 1.00 64.81 174 ASP A N 1
ATOM 1349 C CA . ASP A 1 174 ? -2.056 -20.705 -4.404 1.00 64.81 174 ASP A CA 1
ATOM 1350 C C . ASP A 1 174 ? -1.677 -19.730 -5.537 1.00 64.81 174 ASP A C 1
ATOM 1352 O O . ASP A 1 174 ? -0.753 -20.001 -6.300 1.00 64.81 174 ASP A O 1
ATOM 1356 N N . ALA A 1 175 ? -2.350 -18.580 -5.635 1.00 59.59 175 ALA A N 1
ATOM 1357 C CA . ALA A 1 175 ? -2.043 -17.532 -6.607 1.00 59.59 175 ALA A CA 1
ATOM 1358 C C . ALA A 1 175 ? -0.940 -16.623 -6.056 1.00 59.59 175 ALA A C 1
ATOM 1360 O O . ALA A 1 175 ? -1.184 -15.893 -5.102 1.00 59.59 175 ALA A O 1
ATOM 1361 N N . LEU A 1 176 ? 0.287 -16.677 -6.577 1.00 54.69 176 LEU A N 1
ATOM 1362 C CA . LEU A 1 176 ? 1.384 -15.830 -6.092 1.00 54.69 176 LEU A CA 1
ATOM 1363 C C . LEU A 1 176 ? 1.262 -14.405 -6.665 1.00 54.69 176 LEU A C 1
ATOM 1365 O O . LEU A 1 176 ? 1.532 -14.177 -7.839 1.00 54.69 176 LEU A O 1
ATOM 1369 N N . GLY A 1 177 ? 0.926 -13.441 -5.807 1.00 58.97 177 GLY A N 1
ATOM 1370 C CA . GLY A 1 177 ? 0.838 -12.016 -6.142 1.00 58.97 177 GLY A CA 1
ATOM 1371 C C . GLY A 1 177 ? -0.571 -11.544 -6.512 1.00 58.97 177 GLY A C 1
ATOM 1372 O O . GLY A 1 177 ? -1.551 -12.277 -6.398 1.00 58.97 177 GLY A O 1
ATOM 1373 N N . LEU A 1 178 ? -0.679 -10.276 -6.926 1.00 58.72 178 LEU A N 1
ATOM 1374 C CA . LEU A 1 178 ? -1.780 -9.847 -7.792 1.00 58.72 178 LEU A CA 1
ATOM 1375 C C . LEU A 1 178 ? -1.729 -10.762 -9.018 1.00 58.72 178 LEU A C 1
ATOM 1377 O O . LEU A 1 178 ? -0.670 -10.813 -9.637 1.00 58.72 178 LEU A O 1
ATOM 1381 N N . ASP A 1 179 ? -2.812 -11.482 -9.329 1.00 51.12 179 ASP A N 1
ATOM 1382 C CA . ASP A 1 179 ? -2.918 -12.320 -10.531 1.00 51.12 179 ASP A CA 1
ATOM 1383 C C . ASP A 1 179 ? -2.577 -11.458 -11.760 1.00 51.12 179 ASP A C 1
ATOM 1385 O O . ASP A 1 179 ? -3.435 -10.800 -12.357 1.00 51.12 179 ASP A O 1
ATOM 1389 N N . TRP A 1 180 ? -1.311 -11.468 -12.174 1.00 53.72 180 TRP A N 1
ATOM 1390 C CA . TRP A 1 180 ? -0.862 -10.929 -13.457 1.00 53.72 180 TRP A CA 1
ATOM 1391 C C . TRP A 1 180 ? -1.270 -11.877 -14.598 1.00 53.72 180 TRP A C 1
ATOM 1393 O O . TRP A 1 180 ? -0.648 -11.888 -15.655 1.00 53.72 180 TRP A O 1
ATOM 1403 N N . ASP A 1 181 ? -2.285 -12.716 -14.370 1.00 46.31 181 ASP A N 1
ATOM 1404 C CA . ASP A 1 181 ? -2.379 -13.999 -15.034 1.00 46.31 181 ASP A CA 1
ATOM 1405 C C . ASP A 1 181 ? -2.762 -13.912 -16.506 1.00 46.31 181 ASP A C 1
ATOM 1407 O O . ASP A 1 181 ? -3.598 -13.116 -16.962 1.00 46.31 181 ASP A O 1
ATOM 1411 N N . ASN A 1 182 ? -2.068 -14.821 -17.183 1.00 40.22 182 ASN A N 1
ATOM 1412 C CA . ASN A 1 182 ? -2.204 -15.336 -18.519 1.00 40.22 182 ASN A CA 1
ATOM 1413 C C . ASN A 1 182 ? -3.259 -16.451 -18.508 1.00 40.22 182 ASN A C 1
ATOM 1415 O O . ASN A 1 182 ? -2.903 -17.598 -18.255 1.00 40.22 182 ASN A O 1
ATOM 1419 N N . GLU A 1 183 ? -4.508 -16.150 -18.853 1.00 38.38 183 GLU A N 1
ATOM 1420 C CA . GLU A 1 183 ? -5.475 -17.173 -19.281 1.00 38.38 183 GLU A CA 1
ATOM 1421 C C . GLU A 1 183 ? -6.260 -16.684 -20.500 1.00 38.38 183 GLU A C 1
ATOM 1423 O O . GLU A 1 183 ? -6.838 -15.575 -20.431 1.00 38.38 183 GLU A O 1
#

Sequence (183 aa):
MPFRQVLQTISGLSVSAEKCAPSNEARNEITRLESAAGPSTPSATQEEENVADPKPLRPLTSLNWPYVPEESAYPDPLKRDDPKPLQLPQYEAIATSSQIRKLLIEHPNLKEQLIAIDKHRGPDREYALQRALGVTRTDIERQQGPEVQLPEDVVALRALAEAVEVAVRGGKQDALGLDWDNE

Secondary structure (DSSP, 8-state):
---------------------------------------------------PPPPPPPPGGGS-PPP-PPPPSS--GGGSSS-PPPPHHHHHHHHH-HHHHHHHHH-THHHHHHHHHHT--THHHHHHHHHHTT-SHHHHHHHTSS--PPPHHHHHHHHHHHHHHHHHHTT-TTS-SS-----

Radius of gyration: 29.96 Å; Cα contacts (8 Å, |Δi|>4): 67; chains: 1; bounding box: 88×63×81 Å

Foldseek 3Di:
DDDDDDDDDDDDDDDDDDDDDDDDDDDDDDDDDDDDDDDDDPDPDDPPPCPPDPDDDDDPVPDPDPDDDDDDPDDDPVCLQPDDDDDPQLVVLLVPQPQLVVLCVVDVVLVVLVVVLVVDDDPVSVVSVCVQLLVDPVSVVVVVDPDDDDPPSNVSVVSNVVSSQCSNCVPPPVQPGDCSDDD

Solvent-accessible surface area (backbone atoms only — not comparable to full-atom values): 12673 Å² total; per-residue (Å²): 140,80,90,81,87,85,86,82,88,85,82,90,84,84,89,79,92,88,88,88,85,88,88,76,91,80,84,83,85,84,88,84,83,88,83,86,89,87,80,91,80,96,69,94,68,80,83,74,78,80,73,71,76,78,74,81,74,79,61,78,84,76,56,88,70,80,90,66,82,76,82,64,97,71,73,58,79,85,56,59,84,50,87,78,76,85,49,68,71,37,55,50,32,48,74,65,34,65,64,50,55,48,51,57,64,77,37,63,65,53,58,57,50,53,54,57,44,66,72,43,63,72,71,60,27,53,54,46,49,31,58,54,56,53,66,36,73,70,42,51,61,50,59,75,48,89,82,64,83,73,58,66,67,30,53,52,50,46,53,46,51,52,43,45,51,53,32,54,46,71,76,51,81,86,56,84,64,79,82,77,72,88,129

Organism: Pleurotus ostreatus (NCBI:txid5322)

Mean predicted aligned error: 17.67 Å